Protein AF-A0A6C0DI00-F1 (afdb_monomer_lite)

Organism: NCBI:txid1070528

pLDDT: mean 93.35, std 7.08, range [58.56, 98.69]

Structure (mmCIF, N/CA/C/O backbone):
data_AF-A0A6C0DI00-F1
#
_entry.id   AF-A0A6C0DI00-F1
#
loop_
_atom_site.group_PDB
_atom_site.id
_atom_site.type_symbol
_atom_site.label_atom_id
_atom_site.label_alt_id
_atom_site.label_comp_id
_atom_site.label_asym_id
_atom_site.label_entity_id
_atom_site.label_seq_id
_atom_site.pdbx_PDB_ins_code
_atom_site.Cartn_x
_atom_site.Cartn_y
_atom_site.Cartn_z
_atom_site.occupancy
_atom_site.B_iso_or_equiv
_atom_site.auth_seq_id
_atom_site.auth_comp_id
_atom_site.auth_asym_id
_atom_site.auth_atom_id
_atom_site.pdbx_PDB_model_num
ATOM 1 N N . MET A 1 1 ? -33.660 8.277 39.315 1.00 61.88 1 MET A N 1
ATOM 2 C CA . MET A 1 1 ? -32.582 9.285 39.433 1.00 61.88 1 MET A CA 1
ATOM 3 C C . MET A 1 1 ? -32.366 9.900 38.064 1.00 61.88 1 MET A C 1
ATOM 5 O O . MET A 1 1 ? -32.320 9.155 37.094 1.00 61.88 1 MET A O 1
ATOM 9 N N . GLY A 1 2 ? -32.345 11.230 37.974 1.00 84.31 2 GLY A N 1
ATOM 10 C CA . GLY A 1 2 ? -32.111 11.938 36.714 1.00 84.31 2 GLY A CA 1
ATOM 11 C C . GLY A 1 2 ? -30.625 11.976 36.351 1.00 84.31 2 GLY A C 1
ATOM 12 O O . GLY A 1 2 ? -29.767 11.940 37.229 1.00 84.31 2 GLY A O 1
ATOM 13 N N . CYS A 1 3 ? -30.330 12.058 35.055 1.00 91.81 3 CYS A N 1
ATOM 14 C CA . CYS A 1 3 ? -28.979 12.266 34.534 1.00 91.81 3 CYS A CA 1
ATOM 15 C C . CYS A 1 3 ? -28.535 13.715 34.809 1.00 91.81 3 CYS A C 1
ATOM 17 O O . CYS A 1 3 ? -28.717 14.596 33.967 1.00 91.81 3 CYS A O 1
ATOM 19 N N . THR A 1 4 ? -27.988 13.963 36.000 1.00 94.94 4 THR A N 1
ATOM 20 C CA . THR A 1 4 ? -27.580 15.300 36.461 1.00 94.94 4 THR A CA 1
ATOM 21 C C . THR A 1 4 ? -26.071 15.492 36.339 1.00 94.94 4 THR A C 1
ATOM 23 O O . THR A 1 4 ? -25.286 14.575 36.593 1.00 94.94 4 THR A O 1
ATOM 26 N N . GLU A 1 5 ? -25.657 16.691 35.938 1.00 94.62 5 GLU A N 1
ATOM 27 C CA . GLU A 1 5 ? -24.244 17.056 35.853 1.00 94.62 5 GLU A CA 1
ATOM 28 C C . GLU A 1 5 ? -23.616 17.196 37.247 1.00 94.62 5 GLU A C 1
ATOM 30 O O . GLU A 1 5 ? -24.217 17.728 38.181 1.00 94.62 5 GLU A O 1
ATOM 35 N N . ILE A 1 6 ? -22.374 16.742 37.381 1.00 95.62 6 ILE A N 1
ATOM 36 C CA . ILE A 1 6 ? -21.584 16.772 38.606 1.00 95.62 6 ILE A CA 1
ATOM 37 C C . ILE A 1 6 ? -20.589 17.925 38.508 1.00 95.62 6 ILE A C 1
ATOM 39 O O . ILE A 1 6 ? -19.669 17.906 37.690 1.00 95.62 6 ILE A O 1
ATOM 43 N N . LYS A 1 7 ? -20.726 18.914 39.392 1.00 95.88 7 LYS A N 1
ATOM 44 C CA . LYS A 1 7 ? -19.902 20.137 39.388 1.00 95.88 7 LYS A CA 1
ATOM 45 C C . LYS A 1 7 ? -18.567 20.017 40.132 1.00 95.88 7 LYS A C 1
ATOM 47 O O . LYS A 1 7 ? -17.852 21.000 40.265 1.00 95.88 7 LYS A O 1
ATOM 52 N N . THR A 1 8 ? -18.217 18.832 40.631 1.00 95.19 8 THR A N 1
ATOM 53 C CA . THR A 1 8 ? -16.943 18.648 41.339 1.00 95.19 8 THR A CA 1
ATOM 54 C C . THR A 1 8 ? -15.766 18.738 40.371 1.00 95.19 8 THR A C 1
ATOM 56 O O . THR A 1 8 ? -15.822 18.216 39.255 1.00 95.19 8 THR A O 1
ATOM 59 N N . GLU A 1 9 ? -14.667 19.347 40.816 1.00 93.31 9 GLU A N 1
ATOM 60 C CA . GLU A 1 9 ? -13.455 19.555 40.011 1.00 93.31 9 GLU A CA 1
ATOM 61 C C . GLU A 1 9 ? -12.947 18.250 39.373 1.00 93.31 9 GLU A C 1
ATOM 63 O O . GLU A 1 9 ? -12.613 18.197 38.188 1.00 93.31 9 GLU A O 1
ATOM 68 N N . LYS A 1 10 ? -13.014 17.142 40.121 1.00 93.94 10 LYS A N 1
ATOM 69 C CA . LYS A 1 10 ? -12.658 15.795 39.649 1.00 93.94 10 LYS A CA 1
ATOM 70 C C . LYS A 1 10 ? -13.434 15.346 38.407 1.00 93.94 10 LYS A C 1
ATOM 72 O O . LYS A 1 10 ? -12.887 14.586 37.610 1.00 93.94 10 LYS A O 1
ATOM 77 N N . TYR A 1 11 ? -14.710 15.710 38.268 1.00 93.38 11 TYR A N 1
ATOM 78 C CA . TYR A 1 11 ? -15.519 15.362 37.092 1.00 93.38 11 TYR A CA 1
ATOM 79 C C . TYR A 1 11 ? -15.336 16.373 35.967 1.00 93.38 11 TYR A C 1
ATOM 81 O O . TYR A 1 11 ? -15.218 15.977 34.810 1.00 93.38 11 TYR A O 1
ATOM 89 N N . GLN A 1 12 ? -15.232 17.651 36.322 1.00 94.12 12 GLN A N 1
ATOM 90 C CA . GLN A 1 12 ? -15.077 18.755 35.380 1.00 94.12 12 GLN A CA 1
ATOM 91 C C . GLN A 1 12 ? -13.718 18.750 34.670 1.00 94.12 12 GLN A C 1
ATOM 93 O O . GLN A 1 12 ? -13.594 19.277 33.570 1.00 94.12 12 GLN A O 1
ATOM 98 N N . THR A 1 13 ? -12.686 18.125 35.239 1.00 92.88 13 THR A N 1
ATOM 99 C CA . THR A 1 13 ? -11.346 18.014 34.629 1.00 92.88 13 THR A CA 1
ATOM 100 C C . THR A 1 13 ? -11.203 16.864 33.627 1.00 92.88 13 THR A C 1
ATOM 102 O O . THR A 1 13 ? -10.289 16.889 32.804 1.00 92.88 13 THR A O 1
ATOM 105 N N . ARG A 1 14 ? -12.110 15.880 33.623 1.00 93.12 14 ARG A N 1
ATOM 106 C CA . ARG A 1 14 ? -12.002 14.673 32.783 1.00 93.12 14 ARG A CA 1
ATOM 107 C C . ARG A 1 14 ? -12.264 14.950 31.303 1.00 93.12 14 ARG A C 1
ATOM 109 O O . ARG A 1 14 ? -12.934 15.908 30.934 1.00 93.12 14 ARG A O 1
ATOM 116 N N . LYS A 1 15 ? -11.769 14.040 30.456 1.00 94.06 15 LYS A N 1
ATOM 117 C CA . LYS A 1 15 ? -12.104 13.976 29.022 1.00 94.06 15 LYS A CA 1
ATOM 118 C C . LYS A 1 15 ? -13.574 13.591 28.797 1.00 94.06 15 LYS A C 1
ATOM 120 O O . LYS A 1 15 ? -14.277 14.232 28.024 1.00 94.06 15 LYS A O 1
ATOM 125 N N . SER A 1 16 ? -14.056 12.593 29.538 1.00 94.44 16 SER A N 1
ATOM 126 C CA . SER A 1 16 ? -15.448 12.133 29.503 1.00 94.44 16 SER A CA 1
ATOM 127 C C . SER A 1 16 ? -16.433 13.170 30.073 1.00 94.44 16 SER A C 1
ATOM 129 O O . SER A 1 16 ? -16.019 14.001 30.879 1.00 94.44 16 SER A O 1
ATOM 131 N N . PRO A 1 17 ? -17.739 13.069 29.761 1.00 97.12 17 PRO A N 1
ATOM 132 C CA . PRO A 1 17 ? -18.771 13.943 30.313 1.00 97.12 17 PRO A CA 1
ATOM 133 C C . PRO A 1 17 ? -18.764 13.977 31.846 1.00 97.12 17 PRO A C 1
ATOM 135 O O . PRO A 1 17 ? -18.569 12.946 32.499 1.00 97.12 17 PRO A O 1
ATOM 138 N N . ALA A 1 18 ? -19.052 15.145 32.421 1.00 97.12 18 ALA A N 1
ATOM 139 C CA . ALA A 1 18 ? -19.123 15.370 33.865 1.00 97.12 18 ALA A CA 1
ATOM 140 C C . ALA A 1 18 ? -20.432 14.837 34.488 1.00 97.12 18 ALA A C 1
ATOM 142 O O . ALA A 1 18 ? -21.085 15.504 35.276 1.00 97.12 18 ALA A O 1
ATOM 143 N N . PHE A 1 19 ? -20.831 13.620 34.129 1.00 96.62 19 PHE A N 1
ATOM 144 C CA . PHE A 1 19 ? -22.058 12.964 34.579 1.00 96.62 19 PHE A CA 1
ATOM 145 C C . PHE A 1 19 ? -21.723 11.567 35.109 1.00 96.62 19 PHE A C 1
ATOM 147 O O . PHE A 1 19 ? -20.764 10.932 34.657 1.00 96.62 19 PHE A O 1
ATOM 154 N N . HIS A 1 20 ? -22.532 11.031 36.018 1.00 96.38 20 HIS A N 1
ATOM 155 C CA . HIS A 1 20 ? -22.442 9.618 36.374 1.00 96.38 20 HIS A CA 1
ATOM 156 C C . HIS A 1 20 ? -23.031 8.767 35.243 1.00 96.38 20 HIS A C 1
ATOM 158 O O . HIS A 1 20 ? -24.217 8.856 34.941 1.00 96.38 20 HIS A O 1
ATOM 164 N N . ALA A 1 21 ? -22.220 7.897 34.634 1.00 96.25 21 ALA A N 1
ATOM 165 C CA . ALA A 1 21 ? -22.677 7.044 33.533 1.00 96.25 21 ALA A CA 1
ATOM 166 C C . ALA A 1 21 ? -23.904 6.194 33.924 1.00 96.25 21 ALA A C 1
ATOM 168 O O . ALA A 1 21 ? -24.849 6.086 33.142 1.00 96.25 21 ALA A O 1
ATOM 169 N N . LYS A 1 22 ? -23.934 5.660 35.155 1.00 96.75 22 LYS A N 1
ATOM 170 C CA . LYS A 1 22 ? -25.060 4.868 35.687 1.00 96.75 22 LYS A CA 1
ATOM 171 C C . LYS A 1 22 ? -26.396 5.620 35.724 1.00 96.75 22 LYS A C 1
ATOM 173 O O . LYS A 1 22 ? -27.434 4.977 35.659 1.00 96.75 22 LYS A O 1
ATOM 178 N N . ASP A 1 23 ? -26.363 6.950 35.795 1.00 96.62 23 ASP A N 1
ATOM 179 C CA . ASP A 1 23 ? -27.559 7.797 35.866 1.00 96.62 23 ASP A CA 1
ATOM 180 C C . ASP A 1 23 ? -27.998 8.268 34.468 1.00 96.62 23 ASP A C 1
ATOM 182 O O . ASP A 1 23 ? -29.071 8.838 34.297 1.00 96.62 23 ASP A O 1
ATOM 186 N N . CYS A 1 24 ? -27.180 7.997 33.447 1.00 95.62 24 CYS A N 1
ATOM 187 C CA . CYS A 1 24 ? -27.376 8.415 32.062 1.00 95.62 24 CYS A CA 1
ATOM 188 C C . CYS A 1 24 ? -27.398 7.213 31.105 1.00 95.62 24 CYS A C 1
ATOM 190 O O . CYS A 1 24 ? -26.866 7.296 30.000 1.00 95.62 24 CYS A O 1
ATOM 192 N N . VAL A 1 25 ? -27.959 6.080 31.541 1.00 95.94 25 VAL A N 1
ATOM 193 C CA . VAL A 1 25 ? -27.987 4.804 30.802 1.00 95.94 25 VAL A CA 1
ATOM 194 C C . VAL A 1 25 ? -28.433 4.998 29.351 1.00 95.94 25 VAL A C 1
ATOM 196 O O . VAL A 1 25 ? -29.502 5.544 29.096 1.00 95.94 25 VAL A O 1
ATOM 199 N N . GLY A 1 26 ? -27.600 4.566 28.397 1.00 93.38 26 GLY A N 1
ATOM 200 C CA . GLY A 1 26 ? -27.889 4.646 26.961 1.00 93.38 26 GLY A CA 1
ATOM 201 C C . GLY A 1 26 ? -27.829 6.052 26.352 1.00 93.38 26 GLY A C 1
ATOM 202 O O . GLY A 1 26 ? -27.857 6.175 25.131 1.00 93.38 26 GLY A O 1
ATOM 203 N N . GLN A 1 27 ? -27.698 7.112 27.155 1.00 95.81 27 GLN A N 1
ATOM 204 C CA . GLN A 1 27 ? -27.626 8.479 26.643 1.00 95.81 27 GLN A CA 1
ATOM 205 C C . GLN A 1 27 ? -26.253 8.777 26.047 1.00 95.81 27 GLN A C 1
ATOM 207 O O . GLN A 1 27 ? -25.227 8.296 26.540 1.00 95.81 27 GLN A O 1
ATOM 212 N N . ILE A 1 28 ? -26.246 9.637 25.028 1.00 94.88 28 ILE A N 1
ATOM 213 C CA . ILE A 1 28 ? -25.035 10.235 24.473 1.00 94.88 28 ILE A CA 1
ATOM 214 C C . ILE A 1 28 ? -24.827 11.613 25.106 1.00 94.88 28 ILE A C 1
ATOM 216 O O . ILE A 1 28 ? -25.748 12.426 25.170 1.00 94.88 28 ILE A O 1
ATOM 220 N N . LYS A 1 29 ? -23.610 11.889 25.575 1.00 95.75 29 LYS A N 1
ATOM 221 C CA . LYS A 1 29 ? -23.206 13.173 26.154 1.00 95.75 29 LYS A CA 1
ATOM 222 C C . LYS A 1 29 ? -21.888 13.639 25.546 1.00 95.75 29 LYS A C 1
ATOM 224 O O . LYS A 1 29 ? -21.019 12.831 25.219 1.00 95.75 29 LYS A O 1
ATOM 229 N N . LYS A 1 30 ? -21.733 14.955 25.406 1.00 94.38 30 LYS A N 1
ATOM 230 C CA . LYS A 1 30 ? -20.489 15.579 24.947 1.00 94.38 30 LYS A CA 1
ATOM 231 C C . LYS A 1 30 ? -19.496 15.642 26.112 1.00 94.38 30 LYS A C 1
ATOM 233 O O . LYS A 1 30 ? -19.809 16.185 27.167 1.00 94.38 30 LYS A O 1
ATOM 238 N N . GLY A 1 31 ? -18.332 15.034 25.929 1.00 92.69 31 GLY A N 1
ATOM 239 C CA . GLY A 1 31 ? -17.137 15.250 26.737 1.00 92.69 31 GLY A CA 1
ATOM 240 C C . GLY A 1 31 ? -16.249 16.326 26.109 1.00 92.69 31 GLY A C 1
ATOM 241 O O . GLY A 1 31 ? -16.591 16.915 25.081 1.00 92.69 31 GLY A O 1
ATOM 242 N N . LYS A 1 32 ? -15.083 16.569 26.706 1.00 91.06 32 LYS A N 1
ATOM 243 C CA . LYS A 1 32 ? -14.112 17.549 26.198 1.00 91.06 32 LYS A CA 1
ATOM 244 C C . LYS A 1 32 ? -13.467 17.126 24.881 1.00 91.06 32 LYS A C 1
ATOM 246 O O . LYS A 1 32 ? -13.092 17.979 24.091 1.00 91.06 32 LYS A O 1
ATOM 251 N N . ASP A 1 33 ? -13.337 15.825 24.646 1.00 86.06 33 ASP A N 1
ATOM 252 C CA . ASP A 1 33 ? -12.631 15.251 23.497 1.00 86.06 33 ASP A CA 1
ATOM 253 C C . ASP A 1 33 ? -13.550 14.446 22.562 1.00 86.06 33 ASP A C 1
ATOM 255 O O . ASP A 1 33 ? -13.060 13.688 21.725 1.00 86.06 33 ASP A O 1
ATOM 259 N N . GLY A 1 34 ? -14.873 14.564 22.697 1.00 88.25 34 GLY A N 1
ATOM 260 C CA . GLY A 1 34 ? -15.823 13.927 21.784 1.00 88.25 34 GLY A CA 1
ATOM 261 C C . GLY A 1 34 ? -17.148 13.545 22.430 1.00 88.25 34 GLY A C 1
ATOM 262 O O . GLY A 1 34 ? -17.460 13.941 23.550 1.00 88.25 34 GLY A O 1
ATOM 263 N N . GLN A 1 35 ? -17.954 12.772 21.710 1.00 93.38 35 GLN A N 1
ATOM 264 C CA . GLN A 1 35 ? -19.210 12.232 22.228 1.00 93.38 35 GLN A CA 1
ATOM 265 C C . GLN A 1 35 ? -18.973 10.911 22.963 1.00 93.38 35 GLN A C 1
ATOM 267 O O . GLN A 1 35 ? -18.083 10.146 22.605 1.00 93.38 35 GLN A O 1
ATOM 272 N N . TYR A 1 36 ? -19.777 10.628 23.983 1.00 95.31 36 TYR A N 1
ATOM 273 C CA . TYR A 1 36 ? -19.703 9.418 24.800 1.00 95.31 36 TYR A CA 1
ATOM 274 C C . TYR A 1 36 ? -21.093 8.848 25.035 1.00 95.31 36 TYR A C 1
ATOM 276 O O . TYR A 1 36 ? -22.013 9.603 25.314 1.00 95.31 36 TYR A O 1
ATOM 284 N N . VAL A 1 37 ? -21.229 7.527 24.988 1.00 95.44 37 VAL A N 1
ATOM 285 C CA . VAL A 1 37 ? -22.446 6.792 25.334 1.00 95.44 37 VAL A CA 1
ATOM 286 C C . VAL A 1 37 ? -22.245 6.045 26.648 1.00 95.44 37 VAL A C 1
ATOM 288 O O . VAL A 1 37 ? -21.193 5.443 26.873 1.00 95.44 37 VAL A O 1
ATOM 291 N N . SER A 1 38 ? -23.238 6.079 27.531 1.00 96.12 38 SER A N 1
ATOM 292 C CA . SER A 1 38 ? -23.211 5.264 28.746 1.00 96.12 38 SER A CA 1
ATOM 293 C C . SER A 1 38 ? -23.595 3.820 28.427 1.00 96.12 38 SER A C 1
ATOM 295 O O . SER A 1 38 ? -24.714 3.557 27.977 1.00 96.12 38 SER A O 1
ATOM 297 N N . LYS A 1 39 ? -22.684 2.874 28.676 1.00 95.19 39 LYS A N 1
ATOM 298 C CA . LYS A 1 39 ? -22.907 1.431 28.475 1.00 95.19 39 LYS A CA 1
ATOM 299 C C . LYS A 1 39 ? -22.399 0.625 29.668 1.00 95.19 39 LYS A C 1
ATOM 301 O O . LYS A 1 39 ? -21.423 1.020 30.305 1.00 95.19 39 LYS A O 1
ATOM 306 N N . LYS A 1 40 ? -23.052 -0.507 29.957 1.00 96.31 40 LYS A N 1
ATOM 307 C CA . LYS A 1 40 ? -22.531 -1.512 30.897 1.00 96.31 40 LYS A CA 1
ATOM 308 C C . LYS A 1 40 ? -21.300 -2.190 30.303 1.00 96.31 40 LYS A C 1
ATOM 310 O O . LYS A 1 40 ? -21.287 -2.507 29.115 1.00 96.31 40 LYS A O 1
ATOM 315 N N . ASP A 1 41 ? -20.293 -2.424 31.133 1.00 91.00 41 ASP A N 1
ATOM 316 C CA . ASP A 1 41 ? -19.202 -3.341 30.818 1.00 91.00 41 ASP A CA 1
ATOM 317 C C . ASP A 1 41 ? -19.571 -4.803 31.142 1.00 91.00 41 ASP A C 1
ATOM 319 O O . ASP A 1 41 ? -20.684 -5.096 31.582 1.00 91.00 41 ASP A O 1
ATOM 323 N N . ALA A 1 42 ? -18.631 -5.728 30.913 1.00 89.81 42 ALA A N 1
ATOM 324 C CA . ALA A 1 42 ? -18.821 -7.160 31.165 1.00 89.81 42 ALA A CA 1
ATOM 325 C C . ALA A 1 42 ? -19.111 -7.495 32.641 1.00 89.81 42 ALA A C 1
ATOM 327 O O . ALA A 1 42 ? -19.664 -8.550 32.929 1.00 89.81 42 ALA A O 1
ATOM 328 N N . SER A 1 43 ? -18.772 -6.596 33.568 1.00 93.19 43 SER A N 1
ATOM 329 C CA . SER A 1 43 ? -19.034 -6.732 35.004 1.00 93.19 43 SER A CA 1
ATOM 330 C C . SER A 1 43 ? -20.318 -6.009 35.434 1.00 93.19 43 SER A C 1
ATOM 332 O O . SER A 1 43 ? -20.608 -5.914 36.623 1.00 93.19 43 SER A O 1
ATOM 334 N N . GLY A 1 44 ? -21.093 -5.471 34.485 1.00 93.94 44 GLY A N 1
ATOM 335 C CA . GLY A 1 44 ? -22.353 -4.775 34.740 1.00 93.94 44 GLY A CA 1
ATOM 336 C C . GLY A 1 44 ? -22.209 -3.321 35.203 1.00 93.94 44 GLY A C 1
ATOM 337 O O . GLY A 1 44 ? -23.222 -2.687 35.510 1.00 93.94 44 GLY A O 1
ATOM 338 N N . VAL A 1 45 ? -20.994 -2.763 35.220 1.00 96.62 45 VAL A N 1
ATOM 339 C CA . VAL A 1 45 ? -20.730 -1.383 35.647 1.00 96.62 45 VAL A CA 1
ATOM 340 C C . VAL A 1 45 ? -20.912 -0.433 34.467 1.00 96.62 45 VAL A C 1
ATOM 342 O O . VAL A 1 45 ? -20.317 -0.610 33.405 1.00 96.62 45 VAL A O 1
ATOM 345 N N . TYR A 1 46 ? -21.718 0.614 34.648 1.00 96.00 46 TYR A N 1
ATOM 346 C CA . TYR A 1 46 ? -21.902 1.642 33.623 1.00 96.00 46 TYR A CA 1
ATOM 347 C C . TYR A 1 46 ? -20.677 2.550 33.504 1.00 96.00 46 TYR A C 1
ATOM 349 O O . TYR A 1 46 ? -20.233 3.148 34.488 1.00 96.00 46 TYR A O 1
ATOM 357 N N . LYS A 1 47 ? -20.173 2.700 32.278 1.00 95.62 47 LYS A N 1
ATOM 358 C CA . LYS A 1 47 ? -19.027 3.546 31.930 1.00 95.62 47 LYS A CA 1
ATOM 359 C C . LYS A 1 47 ? -19.347 4.411 30.713 1.00 95.62 47 LYS A C 1
ATOM 361 O O . LYS A 1 47 ? -20.115 4.018 29.836 1.00 95.62 47 LYS A O 1
ATOM 366 N N . TRP A 1 48 ? -18.720 5.585 30.653 1.00 95.44 48 TRP A N 1
ATOM 367 C CA . TRP A 1 48 ? -18.714 6.412 29.450 1.00 95.44 48 TRP A CA 1
ATOM 368 C C . TRP A 1 48 ? -17.797 5.780 28.406 1.00 95.44 48 TRP A C 1
ATOM 370 O O . TRP A 1 48 ? -16.581 5.740 28.582 1.00 95.44 48 TRP A O 1
ATOM 380 N N . VAL A 1 49 ? -18.381 5.304 27.312 1.00 91.56 49 VAL A N 1
ATOM 381 C CA . VAL A 1 49 ? -17.664 4.767 26.155 1.00 91.56 49 VAL A CA 1
ATOM 382 C C . VAL A 1 49 ? -17.708 5.818 25.062 1.00 91.56 49 VAL A C 1
ATOM 384 O O . VAL A 1 49 ? -18.787 6.246 24.665 1.00 91.56 49 VAL A O 1
ATOM 387 N N . LYS A 1 50 ? -16.549 6.271 24.588 1.00 90.38 50 LYS A N 1
ATOM 388 C CA . LYS A 1 50 ? -16.483 7.298 23.546 1.00 90.38 50 LYS A CA 1
ATOM 389 C C . LYS A 1 50 ? -17.174 6.777 22.278 1.00 90.38 50 LYS A C 1
ATOM 391 O O . LYS A 1 50 ? -16.865 5.688 21.796 1.00 90.38 50 LYS A O 1
ATOM 396 N N . VAL A 1 51 ? -18.155 7.521 21.781 1.00 80.88 51 VAL A N 1
ATOM 397 C CA . VAL A 1 51 ? -18.849 7.231 20.523 1.00 80.88 51 VAL A CA 1
ATOM 398 C C . VAL A 1 51 ? -17.811 7.362 19.415 1.00 80.88 51 VAL A C 1
ATOM 400 O O . VAL A 1 51 ? -17.049 8.327 19.395 1.00 80.88 51 VAL A O 1
ATOM 403 N N . ASN A 1 52 ? -17.733 6.356 18.545 1.00 67.50 52 ASN A N 1
ATOM 404 C CA . ASN A 1 52 ? -16.702 6.222 17.511 1.00 67.50 52 ASN A CA 1
ATOM 405 C C . ASN A 1 52 ? -15.270 6.022 18.037 1.00 67.50 52 ASN A C 1
ATOM 407 O O . ASN A 1 52 ? -14.324 6.149 17.264 1.00 67.50 52 ASN A O 1
ATOM 411 N N . ALA A 1 53 ? -15.067 5.665 19.316 1.00 64.25 53 ALA A N 1
ATOM 412 C CA . ALA A 1 53 ? -13.783 5.083 19.699 1.00 64.25 53 ALA A CA 1
ATOM 413 C C . ALA A 1 53 ? -13.681 3.691 19.091 1.00 64.25 53 ALA A C 1
ATOM 415 O O . ALA A 1 53 ? -14.155 2.700 19.651 1.00 64.25 53 ALA A O 1
ATOM 416 N N . THR A 1 54 ? -13.044 3.623 17.931 1.00 58.56 54 THR A N 1
ATOM 417 C CA . THR A 1 54 ? -12.632 2.355 17.367 1.00 58.56 54 THR A CA 1
ATOM 418 C C . THR A 1 54 ? -11.661 1.709 18.346 1.00 58.56 54 THR A C 1
ATOM 420 O O . THR A 1 54 ? -10.614 2.279 18.668 1.00 58.56 54 THR A O 1
ATOM 423 N N . ARG A 1 55 ? -12.002 0.526 18.864 1.00 66.19 55 ARG A N 1
ATOM 424 C CA . ARG A 1 55 ? -11.054 -0.257 19.656 1.00 66.19 55 ARG A CA 1
ATOM 425 C C . ARG A 1 55 ? -9.884 -0.579 18.731 1.00 66.19 55 ARG A C 1
ATOM 427 O O . ARG A 1 55 ? -10.056 -1.354 17.799 1.00 66.19 55 ARG A O 1
ATOM 434 N N . LYS A 1 56 ? -8.724 0.047 18.955 1.00 68.75 56 LYS A N 1
ATOM 435 C CA . LYS A 1 56 ? -7.529 -0.239 18.156 1.00 68.75 56 LYS A CA 1
ATOM 436 C C . LYS A 1 56 ? -7.221 -1.729 18.284 1.00 68.75 56 LYS A C 1
ATOM 438 O O . LYS A 1 56 ? -7.129 -2.249 19.402 1.00 68.75 56 LYS A O 1
ATOM 443 N N . MET A 1 57 ? -7.136 -2.409 17.145 1.00 82.06 57 MET A N 1
ATOM 444 C CA . MET A 1 57 ? -6.746 -3.812 17.101 1.00 82.06 57 MET A CA 1
ATOM 445 C C . MET A 1 57 ? -5.351 -3.963 17.724 1.00 82.06 57 MET A C 1
ATOM 447 O O . MET A 1 57 ? -4.485 -3.109 17.541 1.00 82.06 57 MET A O 1
ATOM 451 N N . LYS A 1 58 ? -5.134 -5.032 18.497 1.00 79.56 58 LYS A N 1
ATOM 452 C CA . LYS A 1 58 ? -3.793 -5.398 18.967 1.00 79.56 58 LYS A CA 1
ATOM 453 C C . LYS A 1 58 ? -3.085 -6.188 17.868 1.00 79.56 58 LYS A C 1
ATOM 455 O O . LYS A 1 58 ? -3.707 -7.054 17.261 1.00 79.56 58 LYS A O 1
ATOM 460 N N . GLY A 1 59 ? -1.806 -5.913 17.648 1.00 86.69 59 GLY A N 1
ATOM 461 C CA . GLY A 1 59 ? -0.990 -6.604 16.653 1.00 86.69 59 GLY A CA 1
ATOM 462 C C . GLY A 1 59 ? 0.120 -5.711 16.118 1.00 86.69 59 GLY A C 1
ATOM 463 O O . GLY A 1 59 ? 0.304 -4.582 16.588 1.00 86.69 59 GLY A O 1
ATOM 464 N N . LYS A 1 60 ? 0.847 -6.216 15.122 1.00 93.75 60 LYS A N 1
ATOM 465 C CA . LYS A 1 60 ? 1.827 -5.415 14.392 1.00 93.75 60 LYS A CA 1
ATOM 466 C C . LYS A 1 60 ? 1.091 -4.392 13.532 1.00 93.75 60 LYS A C 1
ATOM 468 O O . LYS A 1 60 ? 0.053 -4.709 12.950 1.00 93.75 60 LYS A O 1
ATOM 473 N N . HIS A 1 61 ? 1.624 -3.179 13.462 1.00 95.75 61 HIS A N 1
ATOM 474 C CA . HIS A 1 61 ? 1.112 -2.160 12.557 1.00 95.75 61 HIS A CA 1
ATOM 475 C C . HIS A 1 61 ? 2.182 -1.699 11.577 1.00 95.75 61 HIS A C 1
ATOM 477 O O . HIS A 1 61 ? 3.376 -1.907 11.801 1.00 95.75 61 HIS A O 1
ATOM 483 N N . TYR A 1 62 ? 1.705 -1.103 10.496 1.00 97.62 62 TYR A N 1
ATOM 484 C CA . TYR A 1 62 ? 2.488 -0.529 9.419 1.00 97.62 62 TYR A CA 1
ATOM 485 C C . TYR A 1 62 ? 1.843 0.783 9.010 1.00 97.62 62 TYR A C 1
ATOM 487 O O . TYR A 1 62 ? 0.615 0.842 8.897 1.00 97.62 62 TYR A O 1
ATOM 495 N N . ASP A 1 63 ? 2.668 1.785 8.758 1.00 97.25 63 ASP A N 1
ATOM 496 C CA . ASP A 1 63 ? 2.216 3.082 8.284 1.00 97.25 63 ASP A CA 1
ATOM 497 C C . ASP A 1 63 ? 2.645 3.222 6.831 1.00 97.25 63 ASP A C 1
ATOM 499 O O . ASP A 1 63 ? 3.826 3.092 6.515 1.00 97.25 63 ASP A O 1
ATOM 503 N N . THR A 1 64 ? 1.684 3.427 5.935 1.00 97.62 64 THR A N 1
ATOM 504 C CA . THR A 1 64 ? 1.980 3.611 4.511 1.00 97.62 64 THR A CA 1
ATOM 505 C C . THR A 1 64 ? 2.634 4.962 4.295 1.00 97.62 64 THR A C 1
ATOM 507 O O . THR A 1 64 ? 2.298 5.905 5.001 1.00 97.62 64 THR A O 1
ATOM 510 N N . HIS A 1 65 ? 3.523 5.087 3.316 1.00 96.19 65 HIS A N 1
ATOM 511 C CA . HIS A 1 65 ? 4.216 6.342 3.026 1.00 96.19 65 HIS A CA 1
ATOM 512 C C . HIS A 1 65 ? 3.577 7.027 1.819 1.00 96.19 65 HIS A C 1
ATOM 514 O O . HIS A 1 65 ? 3.080 6.356 0.917 1.00 96.19 65 HIS A O 1
ATOM 520 N N . ASP A 1 66 ? 3.596 8.356 1.795 1.00 93.88 66 ASP A N 1
ATOM 521 C CA . ASP A 1 66 ? 3.259 9.128 0.602 1.00 93.88 66 ASP A CA 1
ATOM 522 C C . ASP A 1 66 ? 3.705 10.587 0.750 1.00 93.88 66 ASP A C 1
ATOM 524 O O . ASP A 1 66 ? 3.089 11.354 1.494 1.00 93.88 66 ASP A O 1
ATOM 528 N N . ASN A 1 67 ? 4.743 10.983 0.013 1.00 93.25 67 ASN A N 1
ATOM 529 C CA . ASN A 1 67 ? 5.219 12.363 -0.070 1.00 93.25 67 ASN A CA 1
ATOM 530 C C . ASN A 1 67 ? 5.465 12.997 1.315 1.00 93.25 67 ASN A C 1
ATOM 532 O O . ASN A 1 67 ? 4.912 14.046 1.646 1.00 93.25 67 ASN A O 1
ATOM 536 N N . SER A 1 68 ? 6.267 12.320 2.143 1.00 92.31 68 SER A N 1
ATOM 537 C CA . SER A 1 68 ? 6.563 12.654 3.552 1.00 92.31 68 SER A CA 1
ATOM 538 C C . SER A 1 68 ? 5.400 12.507 4.546 1.00 92.31 68 SER A C 1
ATOM 540 O O . SER A 1 68 ? 5.572 12.813 5.725 1.00 92.31 68 SER A O 1
ATOM 542 N N . ALA A 1 69 ? 4.225 12.034 4.118 1.00 92.75 69 ALA A N 1
ATOM 543 C CA . ALA A 1 69 ? 3.083 11.777 4.997 1.00 92.75 69 ALA A CA 1
ATOM 544 C C . ALA A 1 69 ? 2.904 10.283 5.311 1.00 92.75 69 ALA A C 1
ATOM 546 O O . ALA A 1 69 ? 3.481 9.411 4.652 1.00 92.75 69 ALA A O 1
ATOM 547 N N . ARG A 1 70 ? 2.062 9.986 6.308 1.00 94.75 70 ARG A N 1
ATOM 548 C CA . ARG A 1 70 ? 1.634 8.627 6.663 1.00 94.75 70 ARG A CA 1
ATOM 549 C C . ARG A 1 70 ? 0.106 8.485 6.567 1.00 94.75 70 ARG A C 1
ATOM 551 O O . ARG A 1 70 ? -0.586 8.511 7.579 1.00 94.75 70 ARG A O 1
ATOM 558 N N . PRO A 1 71 ? -0.474 8.395 5.352 1.00 95.38 71 PRO A N 1
ATOM 559 C CA . PRO A 1 71 ? -1.924 8.531 5.181 1.00 95.38 71 PRO A CA 1
ATOM 560 C C . PRO A 1 71 ? -2.747 7.420 5.851 1.00 95.38 71 PRO A C 1
ATOM 562 O O . PRO A 1 71 ? -3.890 7.665 6.255 1.00 95.38 71 PRO A O 1
ATOM 565 N N . PHE A 1 72 ? -2.195 6.210 5.981 1.00 97.00 72 PHE A N 1
ATOM 566 C CA . PHE A 1 72 ? -2.903 5.070 6.552 1.00 97.00 72 PHE A CA 1
ATOM 567 C C . PHE A 1 72 ? -2.037 4.264 7.517 1.00 97.00 72 PHE A C 1
ATOM 569 O O . PHE A 1 72 ? -0.875 3.981 7.237 1.00 97.00 72 PHE A O 1
ATOM 576 N N . ARG A 1 73 ? -2.662 3.809 8.609 1.00 97.31 73 ARG A N 1
ATOM 577 C CA . ARG A 1 73 ? -2.114 2.816 9.540 1.00 97.31 73 ARG A CA 1
ATOM 578 C C . ARG A 1 73 ? -2.878 1.512 9.407 1.00 97.31 73 ARG A C 1
ATOM 580 O O . ARG A 1 73 ? -4.098 1.472 9.587 1.00 97.31 73 ARG A O 1
ATOM 587 N N . VAL A 1 74 ? -2.159 0.429 9.145 1.00 97.75 74 VAL A N 1
ATOM 588 C CA . VAL A 1 74 ? -2.722 -0.911 8.983 1.00 97.75 74 VAL A CA 1
ATOM 589 C C . VAL A 1 74 ? -2.266 -1.792 10.128 1.00 97.75 74 VAL A C 1
ATOM 591 O O . VAL A 1 74 ? -1.081 -2.072 10.269 1.00 97.75 74 VAL A O 1
ATOM 594 N N . PHE A 1 75 ? -3.213 -2.265 10.929 1.00 97.00 75 PHE A N 1
ATOM 595 C CA . PHE A 1 75 ? -2.965 -3.293 11.930 1.00 97.00 75 PHE A CA 1
ATOM 596 C C . PHE A 1 75 ? -3.190 -4.672 11.318 1.00 97.00 75 PHE A C 1
ATOM 598 O O . PHE A 1 75 ? -4.151 -4.873 10.576 1.00 97.00 75 PHE A O 1
ATOM 605 N N . VAL A 1 76 ? -2.348 -5.630 11.693 1.00 95.75 76 VAL A N 1
ATOM 606 C CA . VAL A 1 76 ? -2.457 -7.044 11.323 1.00 95.75 76 VAL A CA 1
ATOM 607 C C . VAL A 1 76 ? -2.431 -7.873 12.605 1.00 95.75 76 VAL A C 1
ATOM 609 O O . VAL A 1 76 ? -1.556 -7.664 13.450 1.00 95.75 76 VAL A O 1
ATOM 612 N N . SER A 1 77 ? -3.395 -8.784 12.776 1.00 92.06 77 SER A N 1
ATOM 613 C CA . SER A 1 77 ? -3.410 -9.685 13.932 1.00 92.06 77 SER A CA 1
ATOM 614 C C . SER A 1 77 ? -2.171 -10.577 13.948 1.00 92.06 77 SER A C 1
ATOM 616 O O . SER A 1 77 ? -1.685 -11.016 12.906 1.00 92.06 77 SER A O 1
ATOM 618 N N . ASP A 1 78 ? -1.665 -10.825 15.153 1.00 78.56 78 ASP A N 1
ATOM 619 C CA . ASP A 1 78 ? -0.486 -11.654 15.411 1.00 78.56 78 ASP A CA 1
ATOM 620 C C . ASP A 1 78 ? -0.872 -12.854 16.286 1.00 78.56 78 ASP A C 1
ATOM 622 O O . ASP A 1 78 ? -0.333 -13.089 17.362 1.00 78.56 78 ASP A O 1
ATOM 626 N N . ASP A 1 79 ? -1.931 -13.551 15.878 1.00 77.00 79 ASP A N 1
ATOM 627 C CA . ASP A 1 79 ? -2.527 -14.671 16.610 1.00 77.00 79 ASP A CA 1
ATOM 628 C C . ASP A 1 79 ? -2.153 -16.041 16.020 1.00 77.00 79 ASP A C 1
ATOM 630 O O . ASP A 1 79 ? -2.736 -17.056 16.392 1.00 77.00 79 ASP A O 1
ATOM 634 N N . GLY A 1 80 ? -1.185 -16.086 15.094 1.00 70.19 80 GLY A N 1
ATOM 635 C CA . GLY A 1 80 ? -0.737 -17.321 14.435 1.00 70.19 80 GLY A CA 1
ATOM 636 C C . GLY A 1 80 ? -1.810 -18.001 13.570 1.00 70.19 80 GLY A C 1
ATOM 637 O O . GLY A 1 80 ? -1.618 -19.129 13.116 1.00 70.19 80 GLY A O 1
ATOM 638 N N . ALA A 1 81 ? -2.948 -17.340 13.343 1.00 75.88 81 ALA A N 1
ATOM 639 C CA . ALA A 1 81 ? -4.060 -17.886 12.584 1.00 75.88 81 ALA A CA 1
ATOM 640 C C . ALA A 1 81 ? -3.746 -17.953 11.080 1.00 75.88 81 ALA A C 1
ATOM 642 O O . ALA A 1 81 ? -3.071 -17.087 10.521 1.00 75.88 81 ALA A O 1
ATOM 643 N N . LYS A 1 82 ? -4.308 -18.965 10.399 1.00 79.62 82 LYS A N 1
ATOM 644 C CA . LYS A 1 82 ? -4.223 -19.098 8.930 1.00 79.62 82 LYS A CA 1
ATOM 645 C C . LYS A 1 82 ? -4.850 -17.916 8.189 1.00 79.62 82 LYS A C 1
ATOM 647 O O . LYS A 1 82 ? -4.416 -17.594 7.095 1.00 79.62 82 LYS A O 1
ATOM 652 N N . ALA A 1 83 ? -5.886 -17.311 8.761 1.00 85.06 83 ALA A N 1
ATOM 653 C CA . ALA A 1 83 ? -6.508 -16.111 8.228 1.00 85.06 83 ALA A CA 1
ATOM 654 C C . ALA A 1 83 ? -6.222 -14.953 9.182 1.00 85.06 83 ALA A C 1
ATOM 656 O O . ALA A 1 83 ? -6.423 -15.086 10.390 1.00 85.06 83 ALA A O 1
ATOM 657 N N . LYS A 1 84 ? -5.762 -13.826 8.643 1.00 92.38 84 LYS A N 1
ATOM 658 C CA . LYS A 1 84 ? -5.334 -12.672 9.440 1.00 92.38 84 LYS A CA 1
ATOM 659 C C . LYS A 1 84 ? -6.462 -11.660 9.527 1.00 92.38 84 LYS A C 1
ATOM 661 O O . LYS A 1 84 ? -7.116 -11.371 8.523 1.00 92.38 84 LYS A O 1
ATOM 666 N N . LYS A 1 85 ? -6.693 -11.090 10.708 1.00 95.44 85 LYS A N 1
ATOM 667 C CA . LYS A 1 85 ? -7.558 -9.912 10.839 1.00 95.44 85 LYS A CA 1
ATOM 668 C C . LYS A 1 85 ? -6.743 -8.670 10.515 1.00 95.44 85 LYS A C 1
ATOM 670 O O . LYS A 1 85 ? -5.603 -8.543 10.956 1.00 95.44 85 LYS A O 1
ATOM 675 N N . VAL A 1 86 ? -7.331 -7.771 9.738 1.00 96.88 86 VAL A N 1
ATOM 676 C CA . VAL A 1 86 ? -6.721 -6.517 9.308 1.00 96.88 86 VAL A CA 1
ATOM 677 C C . VAL A 1 86 ? -7.675 -5.372 9.607 1.00 96.88 86 VAL A C 1
ATOM 679 O O . VAL A 1 86 ? -8.863 -5.459 9.299 1.00 96.88 86 VAL A O 1
ATOM 682 N N . ALA A 1 87 ? -7.146 -4.296 10.184 1.00 97.12 87 ALA A N 1
ATOM 683 C CA . ALA A 1 87 ? -7.875 -3.053 10.414 1.00 97.12 87 ALA A CA 1
ATOM 684 C C . ALA A 1 87 ? -7.085 -1.882 9.823 1.00 97.12 87 ALA A C 1
ATOM 686 O O . ALA A 1 87 ? -5.906 -1.709 10.133 1.00 97.12 87 ALA A O 1
ATOM 687 N N . ILE A 1 88 ? -7.737 -1.096 8.968 1.00 97.69 88 ILE A N 1
ATOM 688 C CA . ILE A 1 88 ? -7.142 0.019 8.230 1.00 97.69 88 ILE A CA 1
ATOM 689 C C . ILE A 1 88 ? -7.704 1.321 8.781 1.00 97.69 88 ILE A C 1
ATOM 691 O O . ILE A 1 88 ? -8.921 1.525 8.777 1.00 97.69 88 ILE A O 1
ATOM 695 N N . TYR A 1 89 ? -6.822 2.208 9.220 1.00 95.94 89 TYR A N 1
ATOM 696 C CA . TYR A 1 89 ? -7.160 3.519 9.753 1.00 95.94 89 TYR A CA 1
ATOM 697 C C . TYR A 1 89 ? -6.567 4.613 8.877 1.00 95.94 89 TYR A C 1
ATOM 699 O O . TYR A 1 89 ? -5.483 4.440 8.329 1.00 95.94 89 TYR A O 1
ATOM 707 N N . LYS A 1 90 ? -7.267 5.739 8.771 1.00 94.88 90 LYS A N 1
ATOM 708 C CA . LYS A 1 90 ? -6.818 6.931 8.048 1.00 94.88 90 LYS A CA 1
ATOM 709 C C . LYS A 1 90 ? -6.340 7.984 9.041 1.00 94.88 90 LYS A C 1
ATOM 711 O O . LYS A 1 90 ? -7.017 8.189 10.051 1.00 94.88 90 LYS A O 1
ATOM 716 N N . ASP A 1 91 ? -5.223 8.639 8.735 1.00 93.44 91 ASP A N 1
ATOM 717 C CA . ASP A 1 91 ? -4.830 9.868 9.426 1.00 93.44 91 ASP A CA 1
ATOM 718 C C . ASP A 1 91 ? -5.825 10.988 9.086 1.00 93.44 91 ASP A C 1
ATOM 720 O O . ASP A 1 91 ? -6.146 11.224 7.918 1.00 93.44 91 ASP A O 1
ATOM 724 N N . VAL A 1 92 ? -6.388 11.630 10.108 1.00 90.31 92 VAL A N 1
ATOM 725 C CA . VAL A 1 92 ? -7.442 12.645 9.940 1.00 90.31 92 VAL A CA 1
ATOM 726 C C . VAL A 1 92 ? -6.907 14.072 9.838 1.00 90.31 92 VAL A C 1
ATOM 728 O O . VAL A 1 92 ? -7.697 14.995 9.614 1.00 90.31 92 VAL A O 1
ATOM 731 N N . HIS A 1 93 ? -5.598 14.272 9.995 1.00 84.62 93 HIS A N 1
ATOM 732 C CA . HIS A 1 93 ? -4.990 15.587 9.856 1.00 84.62 93 HIS A CA 1
ATOM 733 C C . HIS A 1 93 ? -4.838 16.000 8.395 1.00 84.62 93 HIS A C 1
ATOM 735 O O . HIS A 1 93 ? -4.654 15.188 7.494 1.00 84.62 93 HIS A O 1
ATOM 741 N N . LYS A 1 94 ? -4.932 17.313 8.173 1.00 78.50 94 LYS A N 1
ATOM 742 C CA . LYS A 1 94 ? -4.85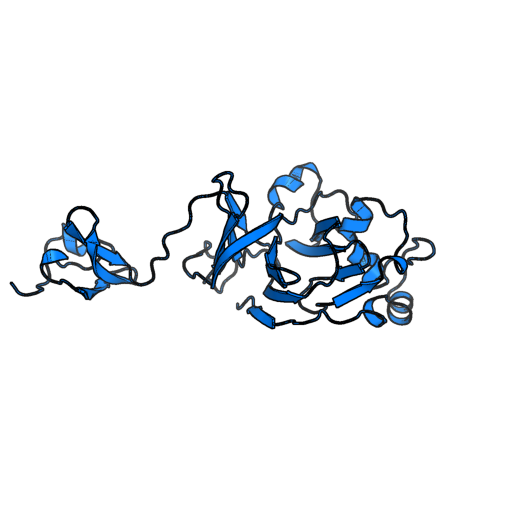1 17.934 6.843 1.00 78.50 94 LYS A CA 1
ATOM 743 C C . LYS A 1 94 ? -3.535 18.660 6.596 1.00 78.50 94 LYS A C 1
ATOM 745 O O . LYS A 1 94 ? -3.246 19.049 5.470 1.00 78.50 94 LYS A O 1
ATOM 750 N N . LYS A 1 95 ? -2.759 18.903 7.653 1.00 82.56 95 LYS A N 1
ATOM 751 C CA . LYS A 1 95 ? -1.512 19.660 7.587 1.00 82.56 95 LYS A CA 1
ATOM 752 C C . LYS A 1 95 ? -0.341 18.724 7.808 1.00 82.56 95 LYS A C 1
ATOM 754 O O . LYS A 1 95 ? -0.308 17.977 8.781 1.00 82.56 95 LYS A O 1
ATOM 759 N N . LEU A 1 96 ? 0.630 18.807 6.908 1.00 79.88 96 LEU A N 1
ATOM 760 C CA . LEU A 1 96 ? 1.888 18.096 7.056 1.00 79.88 96 LEU A CA 1
ATOM 761 C C . LEU A 1 96 ? 2.596 18.567 8.337 1.00 79.88 96 LEU A C 1
ATOM 763 O O . LEU A 1 96 ? 2.735 19.770 8.557 1.00 79.88 96 LEU A O 1
ATOM 767 N N . GLY A 1 97 ? 3.035 17.618 9.164 1.00 79.62 97 GLY A N 1
ATOM 768 C CA . GLY A 1 97 ? 3.749 17.881 10.417 1.00 79.62 97 GLY A CA 1
ATOM 769 C C . GLY A 1 97 ? 2.881 17.892 11.678 1.00 79.62 97 GLY A C 1
ATOM 770 O O . GLY A 1 97 ? 3.440 17.830 12.774 1.00 79.62 97 GLY A O 1
ATOM 771 N N . ASP A 1 98 ? 1.547 17.913 11.557 1.00 84.88 98 ASP A N 1
ATOM 772 C CA . ASP A 1 98 ? 0.680 17.631 12.706 1.00 84.88 98 ASP A CA 1
ATOM 773 C C . ASP A 1 98 ? 0.926 16.182 13.189 1.00 84.88 98 ASP A C 1
ATOM 775 O O . ASP A 1 98 ? 1.184 15.296 12.368 1.00 84.88 98 ASP A O 1
ATOM 779 N N . PRO A 1 99 ? 0.863 15.900 14.505 1.00 87.69 99 PRO A N 1
ATOM 780 C CA .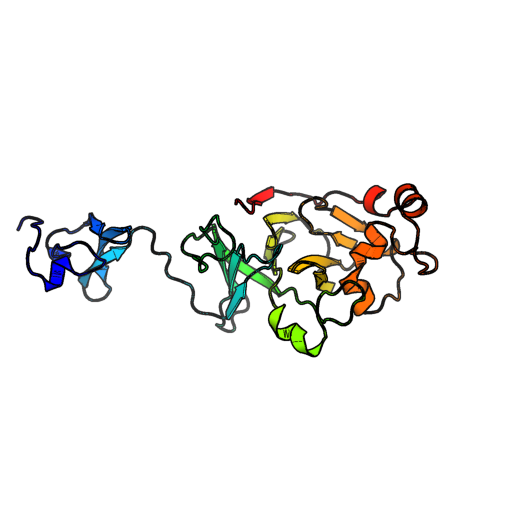 PRO A 1 99 ? 1.007 14.536 15.007 1.00 87.69 99 PRO A CA 1
ATOM 781 C C . PRO A 1 99 ? -0.078 13.624 14.434 1.00 87.69 99 PRO A C 1
ATOM 783 O O . PRO A 1 99 ? -1.251 13.954 14.526 1.00 87.69 99 PRO A O 1
ATOM 786 N N . GLU A 1 100 ? 0.291 12.457 13.918 1.00 89.38 100 GLU A N 1
ATOM 787 C CA . GLU A 1 100 ? -0.637 11.509 13.285 1.00 89.38 100 GLU A CA 1
ATOM 788 C C . GLU A 1 100 ? -1.853 11.161 14.179 1.00 89.38 100 GLU A C 1
ATOM 790 O O . GLU A 1 100 ? -1.697 10.795 15.351 1.00 89.38 100 GLU A O 1
ATOM 795 N N . ASP A 1 101 ? -3.074 11.178 13.623 1.00 90.12 101 ASP A N 1
ATOM 796 C CA . ASP A 1 101 ? -4.291 10.696 14.295 1.00 90.12 101 ASP A CA 1
ATOM 797 C C . ASP A 1 101 ? -5.066 9.685 13.448 1.00 90.12 101 ASP A C 1
ATOM 799 O O . ASP A 1 101 ? -5.944 10.000 12.647 1.00 90.12 101 ASP A O 1
ATOM 803 N N . TYR A 1 102 ? -4.812 8.415 13.744 1.00 92.69 102 TYR A N 1
ATOM 804 C CA . TYR A 1 102 ? -5.530 7.269 13.192 1.00 92.69 102 TYR A CA 1
ATOM 805 C C . TYR A 1 102 ? -6.812 6.937 13.972 1.00 92.69 102 TYR A C 1
ATOM 807 O O . TYR A 1 102 ? -7.032 5.788 14.375 1.00 92.69 102 TYR A O 1
ATOM 815 N N . SER A 1 103 ? -7.647 7.937 14.258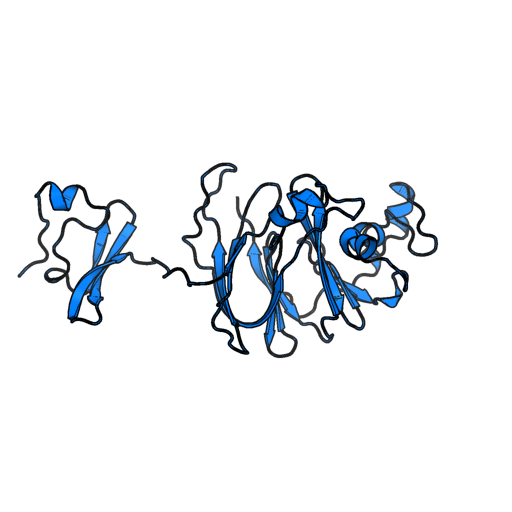 1.00 88.19 103 SER A N 1
ATOM 816 C CA . SER A 1 103 ? -8.932 7.749 14.946 1.00 88.19 103 SER A CA 1
ATOM 817 C C . SER A 1 103 ? -10.032 7.223 14.016 1.00 88.19 103 SER A C 1
ATOM 819 O O . SER A 1 103 ? -10.954 6.541 14.479 1.00 88.19 103 SER A O 1
ATOM 821 N N . LYS A 1 104 ? -9.918 7.469 12.704 1.00 91.44 104 LYS A N 1
ATOM 822 C CA . LYS A 1 104 ? -10.897 7.059 11.688 1.00 91.44 104 LYS A CA 1
ATOM 823 C C . LYS A 1 104 ? -10.605 5.654 11.158 1.00 91.44 104 LYS A C 1
ATOM 825 O O . LYS A 1 104 ? -9.677 5.462 10.377 1.00 91.44 104 LYS A O 1
ATOM 830 N N . LEU A 1 105 ? -11.435 4.679 11.535 1.00 94.12 105 LEU A N 1
ATOM 831 C CA . LEU A 1 105 ? -11.456 3.358 10.898 1.00 94.12 105 LEU A CA 1
ATOM 832 C C . LEU A 1 105 ? -12.041 3.470 9.487 1.00 94.12 105 LEU A C 1
ATOM 834 O O . LEU A 1 105 ? -13.130 4.013 9.310 1.00 94.12 105 LEU A O 1
ATOM 838 N N . ILE A 1 106 ? -11.334 2.924 8.504 1.00 96.12 106 ILE A N 1
ATOM 839 C CA . ILE A 1 106 ? -11.802 2.813 7.120 1.00 96.12 106 ILE A CA 1
ATOM 840 C C . ILE A 1 106 ? -12.417 1.440 6.874 1.00 96.12 106 ILE A C 1
ATOM 842 O O . ILE A 1 106 ? -13.510 1.339 6.321 1.00 96.12 106 ILE A O 1
ATOM 846 N N . LYS A 1 107 ? -11.719 0.371 7.273 1.00 96.06 107 LYS A N 1
ATOM 847 C CA . LYS A 1 107 ? -12.156 -1.002 7.008 1.00 96.06 107 LYS A CA 1
ATOM 848 C C . LYS A 1 107 ? -11.574 -1.968 8.029 1.00 96.06 107 LYS A C 1
ATOM 850 O O . LYS A 1 107 ? -10.408 -1.849 8.394 1.00 96.06 107 LYS A O 1
ATOM 855 N N . GLU A 1 108 ? -12.371 -2.947 8.434 1.00 96.44 108 GLU A N 1
ATOM 856 C CA . GLU A 1 108 ? -11.924 -4.131 9.168 1.00 96.44 108 GLU A CA 1
ATOM 857 C C . GLU A 1 108 ? -12.355 -5.370 8.379 1.00 96.44 108 GLU A C 1
ATOM 859 O O . GLU A 1 108 ? -13.474 -5.421 7.865 1.00 96.44 108 GLU A O 1
ATOM 864 N N . LEU A 1 109 ? -11.454 -6.336 8.215 1.00 96.75 109 LEU A N 1
ATOM 865 C CA . LEU A 1 109 ? -11.703 -7.537 7.426 1.00 96.75 109 LEU A CA 1
ATOM 866 C C . LEU A 1 109 ? -10.778 -8.689 7.826 1.00 96.75 109 LEU A C 1
ATOM 868 O O . LEU A 1 109 ? -9.732 -8.493 8.443 1.00 96.75 109 LEU A O 1
ATOM 872 N N . THR A 1 110 ? -11.152 -9.899 7.424 1.00 95.88 110 THR A N 1
ATOM 873 C CA . THR A 1 110 ? -10.277 -11.073 7.459 1.00 95.88 110 THR A CA 1
ATOM 874 C C . THR A 1 110 ? -9.717 -11.324 6.064 1.00 95.88 110 THR A C 1
ATOM 876 O O . THR A 1 110 ? -10.453 -11.258 5.081 1.00 95.88 110 THR A O 1
ATOM 879 N N . VAL A 1 111 ? -8.417 -11.596 5.983 1.00 96.56 111 VAL A N 1
ATOM 880 C CA . VAL A 1 111 ? -7.687 -11.808 4.728 1.00 96.56 111 VAL A CA 1
ATOM 881 C C . VAL A 1 111 ? -6.927 -13.128 4.767 1.00 96.56 111 VAL A C 1
ATOM 883 O O . VAL A 1 111 ? -6.571 -13.619 5.842 1.00 96.56 111 VAL A O 1
ATOM 886 N N . LYS A 1 112 ? -6.679 -13.700 3.588 1.00 95.25 112 LYS A N 1
ATOM 887 C CA . LYS A 1 112 ? -5.863 -14.908 3.427 1.00 95.25 112 LYS A CA 1
ATOM 888 C C . LYS A 1 112 ? -4.388 -14.595 3.632 1.00 95.25 112 LYS A C 1
ATOM 890 O O . LYS A 1 112 ? -3.734 -15.237 4.437 1.00 95.25 112 LYS A O 1
ATOM 895 N N . GLU A 1 113 ? -3.901 -13.572 2.937 1.00 95.94 113 GLU A N 1
ATOM 896 C CA . GLU A 1 113 ? -2.493 -13.183 2.944 1.00 95.94 113 GLU A CA 1
ATOM 897 C C . GLU A 1 113 ? -2.330 -11.668 3.047 1.00 95.94 113 GLU A C 1
ATOM 899 O O . GLU A 1 113 ? -3.192 -10.889 2.622 1.00 95.94 113 GLU A O 1
ATOM 904 N N . VAL A 1 114 ? -1.195 -11.262 3.617 1.00 97.25 114 VAL A N 1
ATOM 905 C CA . VAL A 1 114 ? -0.776 -9.863 3.746 1.00 97.25 114 VAL A CA 1
ATOM 906 C C . VAL A 1 114 ? 0.635 -9.743 3.195 1.00 97.25 114 VAL A C 1
ATOM 908 O O . VAL A 1 114 ? 1.573 -10.296 3.772 1.00 97.25 114 VAL A O 1
ATOM 911 N N . TYR A 1 115 ? 0.786 -8.986 2.115 1.00 98.06 115 TYR A N 1
ATOM 912 C CA . TYR A 1 115 ? 2.075 -8.675 1.518 1.00 98.06 115 TYR A CA 1
ATOM 913 C C . TYR A 1 115 ? 2.482 -7.267 1.939 1.00 98.06 115 TYR A C 1
ATOM 915 O O . TYR A 1 115 ? 1.825 -6.279 1.610 1.00 98.06 115 TYR A O 1
ATOM 923 N N . VAL A 1 116 ? 3.558 -7.191 2.715 1.00 98.25 116 VAL A N 1
ATOM 924 C CA . VAL A 1 116 ? 4.073 -5.940 3.274 1.00 98.25 116 VAL A CA 1
ATOM 925 C C . VAL A 1 116 ? 5.137 -5.400 2.329 1.00 98.25 116 VAL A C 1
ATOM 927 O O . VAL A 1 116 ? 6.162 -6.051 2.114 1.00 98.25 116 VAL A O 1
ATOM 930 N N . GLY A 1 117 ? 4.882 -4.224 1.760 1.00 98.19 117 GLY A N 1
ATOM 931 C CA . GLY A 1 117 ? 5.836 -3.500 0.933 1.00 98.19 117 GLY A CA 1
ATOM 932 C C . GLY A 1 117 ? 7.065 -3.112 1.743 1.00 98.19 117 GLY A C 1
ATOM 933 O O . GLY A 1 117 ? 6.992 -2.876 2.950 1.00 98.19 117 GLY A O 1
ATOM 934 N N . LYS A 1 118 ? 8.222 -3.105 1.093 1.00 97.69 118 LYS A N 1
ATOM 935 C CA . LYS A 1 118 ? 9.478 -2.669 1.692 1.00 97.69 118 LYS A CA 1
ATOM 936 C C . LYS A 1 118 ? 10.383 -2.117 0.609 1.00 97.69 118 LYS A C 1
ATOM 938 O O . LYS A 1 118 ? 10.421 -2.670 -0.493 1.00 97.69 118 LYS A O 1
ATOM 943 N N . SER A 1 119 ? 11.140 -1.094 0.969 1.00 98.19 119 SER A N 1
ATOM 944 C CA . SER A 1 119 ? 12.239 -0.602 0.155 1.00 98.19 119 SER A CA 1
ATOM 945 C C . SER A 1 119 ? 13.561 -1.066 0.743 1.00 98.19 119 SER A C 1
ATOM 947 O O . SER A 1 119 ? 13.768 -0.963 1.951 1.00 98.19 119 SER A O 1
ATOM 949 N N . THR A 1 120 ? 14.437 -1.623 -0.092 1.00 97.94 120 THR A N 1
ATOM 950 C CA . THR A 1 120 ? 15.710 -2.188 0.381 1.00 97.94 120 THR A CA 1
ATOM 951 C C . THR A 1 120 ? 16.882 -1.218 0.315 1.00 97.94 120 THR A C 1
ATOM 953 O O . THR A 1 120 ? 17.945 -1.543 0.831 1.00 97.94 120 THR A O 1
ATOM 956 N N . GLY A 1 121 ? 16.729 -0.070 -0.351 1.00 97.56 121 GLY A N 1
ATOM 957 C CA . GLY A 1 121 ? 17.819 0.878 -0.607 1.00 97.56 121 GLY A CA 1
ATOM 958 C C . GLY A 1 121 ? 18.872 0.390 -1.613 1.00 97.56 121 GLY A C 1
ATOM 959 O O . GLY A 1 121 ? 19.873 1.066 -1.822 1.00 97.56 121 GLY A O 1
ATOM 960 N N . HIS A 1 122 ? 18.694 -0.788 -2.228 1.00 97.50 122 HIS A N 1
ATOM 961 C CA . HIS A 1 122 ? 19.626 -1.319 -3.237 1.00 97.50 122 HIS A CA 1
ATOM 962 C C . HIS A 1 122 ? 19.313 -0.880 -4.662 1.00 97.50 122 HIS A C 1
ATOM 964 O O . HIS A 1 122 ? 20.139 -1.032 -5.560 1.00 97.50 122 HIS A O 1
ATOM 970 N N . ALA A 1 123 ? 18.093 -0.424 -4.885 1.00 96.81 123 ALA A N 1
ATOM 971 C CA . ALA A 1 123 ? 17.603 -0.090 -6.198 1.00 96.81 123 ALA A CA 1
ATOM 972 C C . ALA A 1 123 ? 17.919 1.379 -6.524 1.00 96.81 123 ALA A C 1
ATOM 974 O O . ALA A 1 123 ? 17.922 2.225 -5.633 1.00 96.81 123 ALA A O 1
ATOM 975 N N . SER A 1 124 ? 18.247 1.670 -7.784 1.00 94.06 124 SER A N 1
ATOM 976 C CA . SER A 1 124 ? 18.862 2.942 -8.197 1.00 94.06 124 SER A CA 1
ATOM 977 C C . SER A 1 124 ? 18.030 4.175 -7.860 1.00 94.06 124 SER A C 1
ATOM 979 O O . SER A 1 124 ? 18.591 5.200 -7.483 1.00 94.06 124 SER A O 1
ATOM 981 N N . GLY A 1 125 ? 16.706 4.075 -7.984 1.00 94.62 125 GLY A N 1
ATOM 982 C CA . GLY A 1 125 ? 15.771 5.145 -7.656 1.00 94.62 125 GLY A CA 1
ATOM 983 C C . GLY A 1 125 ? 15.498 5.347 -6.162 1.00 94.62 125 GLY A C 1
ATOM 984 O O . GLY A 1 125 ? 14.742 6.262 -5.831 1.00 94.62 125 GLY A O 1
ATOM 985 N N . ALA A 1 126 ? 16.066 4.531 -5.264 1.00 97.00 126 ALA A N 1
ATOM 986 C CA . ALA A 1 126 ? 15.757 4.596 -3.837 1.00 97.00 126 ALA A CA 1
ATOM 987 C C . ALA A 1 126 ? 16.271 5.895 -3.193 1.00 97.00 126 ALA A C 1
ATOM 989 O O . ALA A 1 126 ? 17.385 6.343 -3.465 1.00 97.00 126 ALA A O 1
ATOM 990 N N . ASP A 1 127 ? 15.481 6.483 -2.294 1.00 96.06 127 ASP A N 1
ATOM 991 C CA . ASP A 1 127 ? 15.832 7.725 -1.586 1.00 96.06 127 ASP A CA 1
ATOM 992 C C . ASP A 1 127 ? 16.644 7.520 -0.298 1.00 96.06 127 ASP A C 1
ATOM 994 O O . ASP A 1 127 ? 16.938 8.474 0.422 1.00 96.06 127 ASP A O 1
ATOM 998 N N . HIS A 1 128 ? 17.032 6.280 -0.017 1.00 97.00 128 HIS A N 1
ATOM 999 C CA . HIS A 1 128 ? 17.753 5.890 1.184 1.00 97.00 128 HIS A CA 1
ATOM 1000 C C . HIS A 1 128 ? 18.739 4.767 0.903 1.00 97.00 128 HIS A C 1
ATOM 1002 O O . HIS A 1 128 ? 18.664 4.044 -0.092 1.00 97.00 128 HIS A O 1
ATOM 1008 N N . ARG A 1 129 ? 19.655 4.592 1.850 1.00 97.44 129 ARG A N 1
ATOM 1009 C CA . ARG A 1 129 ? 20.646 3.522 1.833 1.00 97.44 129 ARG A CA 1
ATOM 1010 C C . ARG A 1 129 ? 20.107 2.225 2.453 1.00 97.44 129 ARG A C 1
ATOM 1012 O O . ARG A 1 129 ? 19.191 2.274 3.277 1.00 97.44 129 ARG A O 1
ATOM 1019 N N . PRO A 1 130 ? 20.721 1.063 2.158 1.00 97.94 130 PRO A N 1
ATOM 1020 C CA . PRO A 1 130 ? 20.278 -0.220 2.707 1.00 97.94 130 PRO A CA 1
ATOM 1021 C C . PRO A 1 130 ? 20.231 -0.317 4.238 1.00 97.94 130 PRO A C 1
ATOM 1023 O O . PRO A 1 130 ? 19.369 -1.001 4.785 1.00 97.94 130 PRO A O 1
ATOM 1026 N N . ASP A 1 131 ? 21.101 0.393 4.958 1.00 97.81 131 ASP A N 1
ATOM 1027 C CA . ASP A 1 131 ? 21.099 0.435 6.427 1.00 97.81 131 ASP A CA 1
ATOM 1028 C C . ASP A 1 131 ? 19.872 1.156 7.017 1.00 97.81 131 ASP A C 1
ATOM 1030 O O . ASP A 1 131 ? 19.494 0.920 8.167 1.00 97.81 131 ASP A O 1
ATOM 1034 N N . GLN A 1 132 ? 19.180 1.962 6.212 1.00 97.69 132 GLN 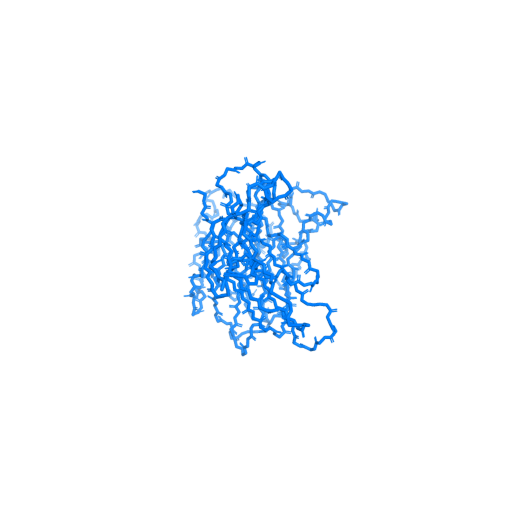A N 1
ATOM 1035 C CA . GLN A 1 132 ? 17.957 2.677 6.584 1.00 97.69 132 GLN A CA 1
ATOM 1036 C C . GLN A 1 132 ? 16.675 1.926 6.185 1.00 97.69 132 GLN A C 1
ATOM 1038 O O . GLN A 1 132 ? 15.584 2.346 6.563 1.00 97.69 132 GLN A O 1
ATOM 1043 N N . ALA A 1 133 ? 16.776 0.793 5.477 1.00 97.50 133 ALA A N 1
ATOM 1044 C CA . ALA A 1 133 ? 15.632 0.056 4.918 1.00 97.50 133 ALA A CA 1
ATOM 1045 C C . ALA A 1 133 ? 14.545 -0.307 5.951 1.00 97.50 133 ALA A C 1
ATOM 1047 O O . ALA A 1 133 ? 13.361 -0.398 5.626 1.00 97.50 133 ALA A O 1
ATOM 1048 N N . HIS A 1 134 ? 14.926 -0.487 7.219 1.00 96.69 134 HIS A N 1
ATOM 1049 C CA . HIS A 1 134 ? 14.001 -0.783 8.315 1.00 96.69 134 HIS A CA 1
ATOM 1050 C C . HIS A 1 134 ? 12.948 0.318 8.545 1.00 96.69 134 HIS A C 1
ATOM 1052 O O . HIS A 1 134 ? 11.858 0.011 9.024 1.00 96.69 134 HIS A O 1
ATOM 1058 N N . MET A 1 135 ? 13.240 1.568 8.166 1.00 96.62 135 MET A N 1
ATOM 1059 C CA . MET A 1 135 ? 12.322 2.711 8.267 1.00 96.62 135 MET A CA 1
ATOM 1060 C C . MET A 1 135 ? 11.240 2.718 7.177 1.00 96.62 135 MET A C 1
ATOM 1062 O O . MET A 1 135 ? 10.283 3.477 7.277 1.00 96.62 135 MET A O 1
ATOM 1066 N N . PHE A 1 136 ? 11.386 1.883 6.144 1.00 97.75 136 PHE A N 1
ATOM 1067 C CA . PHE A 1 136 ? 10.531 1.868 4.952 1.00 97.75 136 PHE A CA 1
ATOM 1068 C C . PHE A 1 136 ? 9.736 0.563 4.809 1.00 97.75 136 PHE A C 1
ATOM 1070 O O . PHE A 1 136 ? 9.218 0.240 3.737 1.00 97.75 136 PHE A O 1
ATOM 1077 N N . VAL A 1 137 ? 9.650 -0.223 5.885 1.00 98.25 137 VAL A N 1
ATOM 1078 C CA . VAL A 1 137 ? 8.833 -1.439 5.937 1.00 98.25 137 VAL A CA 1
ATOM 1079 C C . VAL A 1 137 ? 7.377 -1.063 6.185 1.00 98.25 137 VAL A C 1
ATOM 1081 O O . VAL A 1 137 ? 7.049 -0.448 7.193 1.00 98.25 137 VAL A O 1
ATOM 1084 N N . GLY A 1 138 ? 6.486 -1.518 5.307 1.00 98.25 138 GLY A N 1
ATOM 1085 C CA . GLY A 1 138 ? 5.061 -1.207 5.370 1.00 98.25 138 GLY A CA 1
ATOM 1086 C C . GLY A 1 138 ? 4.660 0.063 4.629 1.00 98.25 138 GLY A C 1
ATOM 1087 O O . GLY A 1 138 ? 3.510 0.475 4.738 1.00 98.25 138 GLY A O 1
ATOM 1088 N N . ASN A 1 139 ? 5.573 0.633 3.838 1.00 98.19 139 ASN A N 1
ATOM 1089 C CA . ASN A 1 139 ? 5.335 1.815 3.011 1.00 98.19 139 ASN A CA 1
ATOM 1090 C C . ASN A 1 139 ? 4.146 1.673 2.038 1.00 98.19 139 ASN A C 1
ATOM 1092 O O . ASN A 1 139 ? 3.522 2.667 1.681 1.00 98.19 139 ASN A O 1
ATOM 1096 N N . SER A 1 140 ? 3.801 0.446 1.656 1.00 98.56 140 SER A N 1
ATOM 1097 C CA . SER A 1 140 ? 2.545 0.055 1.026 1.00 98.56 140 SER A CA 1
ATOM 1098 C C . SER A 1 140 ? 2.186 -1.370 1.446 1.00 98.56 140 SER A C 1
ATOM 1100 O O . SER A 1 140 ? 3.035 -2.134 1.920 1.00 98.56 140 SER A O 1
ATOM 1102 N N . ILE A 1 141 ? 0.924 -1.758 1.289 1.00 98.69 141 ILE A N 1
ATOM 1103 C CA . ILE A 1 141 ? 0.430 -3.088 1.647 1.00 98.69 141 ILE A CA 1
ATOM 1104 C C . ILE A 1 141 ? -0.503 -3.602 0.556 1.00 98.69 141 ILE A C 1
ATOM 1106 O O . ILE A 1 141 ? -1.358 -2.877 0.054 1.00 98.69 141 ILE A O 1
ATOM 1110 N N . LEU A 1 142 ? -0.380 -4.887 0.240 1.00 98.69 142 LEU A N 1
ATOM 1111 C CA . LEU A 1 142 ? -1.343 -5.620 -0.570 1.00 98.69 142 LEU A CA 1
ATOM 1112 C C . LEU A 1 142 ? -2.008 -6.705 0.283 1.00 98.69 142 LEU A C 1
ATOM 1114 O O . LEU A 1 142 ? -1.343 -7.504 0.944 1.00 98.69 142 LEU A O 1
ATOM 1118 N N . LEU A 1 143 ? -3.335 -6.749 0.251 1.00 98.50 143 LEU A N 1
ATOM 1119 C CA . LEU A 1 143 ? -4.150 -7.732 0.954 1.00 98.50 143 LEU A CA 1
ATOM 1120 C C . LEU A 1 143 ? -4.783 -8.700 -0.040 1.00 98.50 143 LEU A C 1
ATOM 1122 O O . LEU A 1 143 ? -5.476 -8.269 -0.963 1.00 98.50 143 LEU A O 1
ATOM 1126 N N . HIS A 1 144 ? -4.629 -10.003 0.193 1.00 97.81 144 HIS A N 1
ATOM 1127 C CA . HIS A 1 144 ? -5.404 -11.027 -0.509 1.00 97.81 144 HIS A CA 1
ATOM 1128 C C . HIS A 1 144 ? -6.674 -11.335 0.279 1.00 97.81 144 HIS A C 1
ATOM 1130 O O . HIS A 1 144 ? -6.632 -12.033 1.292 1.00 97.81 144 HIS A O 1
ATOM 1136 N N . VAL A 1 145 ? -7.812 -10.809 -0.169 1.00 97.00 145 VAL A N 1
ATOM 1137 C CA . VAL A 1 145 ? -9.074 -10.914 0.576 1.00 97.00 145 VAL A CA 1
ATOM 1138 C C . VAL A 1 145 ? -9.671 -12.311 0.417 1.00 97.00 145 VAL A C 1
ATOM 1140 O O . VAL A 1 145 ? -9.813 -13.055 1.385 1.00 97.00 145 VAL A O 1
ATOM 1143 N N . SER A 1 146 ? -10.014 -12.685 -0.812 1.00 94.56 146 SER A N 1
ATOM 1144 C CA . SER A 1 146 ? -10.611 -13.978 -1.148 1.00 94.56 146 SER A CA 1
ATOM 1145 C C . SER A 1 146 ? -10.542 -14.205 -2.655 1.00 94.56 146 SER A C 1
ATOM 1147 O O . SER A 1 146 ? -10.487 -13.245 -3.409 1.00 94.56 146 SER A O 1
ATOM 1149 N N . SER A 1 147 ? -10.569 -15.465 -3.107 1.00 94.50 147 SER A N 1
ATOM 1150 C CA . SER A 1 147 ? -10.513 -15.819 -4.541 1.00 94.50 147 SER A CA 1
ATOM 1151 C C . SER A 1 147 ? -9.475 -14.987 -5.326 1.00 94.50 147 SER A C 1
ATOM 1153 O O . SER A 1 147 ? -8.302 -15.021 -4.961 1.00 94.50 147 SER A O 1
ATOM 1155 N N . ASN A 1 148 ? -9.905 -14.215 -6.326 1.00 96.94 148 ASN A N 1
ATOM 1156 C CA . ASN A 1 148 ? -9.117 -13.278 -7.123 1.00 96.94 148 ASN A CA 1
ATOM 1157 C C . ASN A 1 148 ? -9.215 -11.816 -6.639 1.00 96.94 148 ASN A C 1
ATOM 1159 O O . ASN A 1 148 ? -8.766 -10.922 -7.343 1.00 96.94 148 ASN A O 1
ATOM 1163 N N . LYS A 1 149 ? -9.810 -11.536 -5.473 1.00 98.25 149 LYS A N 1
ATOM 1164 C CA . LYS A 1 149 ? -10.022 -10.182 -4.939 1.00 98.25 149 LYS A CA 1
ATOM 1165 C C . LYS A 1 149 ? -8.866 -9.727 -4.049 1.00 98.25 149 LYS A C 1
ATOM 1167 O O . LYS A 1 149 ? -8.544 -10.368 -3.041 1.00 98.25 149 LYS A O 1
ATOM 1172 N N . TYR A 1 150 ? -8.334 -8.552 -4.369 1.00 98.62 150 TYR A N 1
ATOM 1173 C CA . TYR A 1 150 ? -7.227 -7.914 -3.666 1.00 98.62 150 TYR A CA 1
ATOM 1174 C C . TYR A 1 150 ? -7.574 -6.483 -3.252 1.00 98.62 150 TYR A C 1
ATOM 1176 O O . TYR A 1 150 ? -8.447 -5.847 -3.842 1.00 98.62 150 TYR A O 1
ATOM 1184 N N . ILE A 1 151 ? -6.897 -5.986 -2.215 1.00 98.62 151 ILE A N 1
ATOM 1185 C CA . ILE A 1 151 ? -6.937 -4.577 -1.803 1.00 98.62 151 ILE A CA 1
ATOM 1186 C C . ILE A 1 151 ? -5.504 -4.065 -1.726 1.00 98.62 151 ILE A C 1
ATOM 1188 O O . ILE A 1 151 ? -4.698 -4.627 -0.986 1.00 98.62 151 ILE A O 1
ATOM 1192 N N . HIS A 1 152 ? -5.203 -2.999 -2.459 1.00 98.62 152 HIS A N 1
ATOM 1193 C CA . HIS A 1 152 ? -3.960 -2.252 -2.308 1.00 98.62 152 HIS A CA 1
ATOM 1194 C C . HIS A 1 152 ? -4.167 -1.083 -1.337 1.00 98.62 152 HIS A C 1
ATOM 1196 O O . HIS A 1 152 ? -5.226 -0.453 -1.329 1.00 98.62 152 HIS A O 1
ATOM 1202 N N . ILE A 1 153 ? -3.155 -0.816 -0.514 1.00 98.50 153 ILE A N 1
ATOM 1203 C CA . ILE A 1 153 ? -3.097 0.267 0.468 1.00 98.50 153 ILE A CA 1
ATOM 1204 C C . ILE A 1 153 ? -1.749 0.972 0.271 1.00 98.50 153 ILE A C 1
ATOM 1206 O O . ILE A 1 153 ? -0.706 0.438 0.648 1.00 98.50 153 ILE A O 1
ATOM 1210 N N . GLY A 1 154 ? -1.773 2.159 -0.324 1.00 96.75 154 GLY A N 1
ATOM 1211 C CA . GLY A 1 154 ? -0.603 3.011 -0.560 1.00 96.75 154 GLY A CA 1
ATOM 1212 C C . GLY A 1 154 ? -0.968 4.475 -0.320 1.00 96.75 154 GLY A C 1
ATOM 1213 O O . GLY A 1 154 ? -1.527 4.797 0.725 1.00 96.75 154 GLY A O 1
ATOM 1214 N N . SER A 1 155 ? -0.746 5.350 -1.305 1.00 93.69 155 SER A N 1
ATOM 1215 C CA . SER A 1 155 ? -1.296 6.721 -1.301 1.00 93.69 155 SER A CA 1
ATOM 1216 C C . SER A 1 155 ? -2.831 6.745 -1.314 1.00 93.69 155 SER A C 1
ATOM 1218 O O . SER A 1 155 ? -3.476 7.667 -0.820 1.00 93.69 155 SER A O 1
ATOM 1220 N N . SER A 1 156 ? -3.449 5.693 -1.844 1.00 95.94 156 SER A N 1
ATOM 1221 C CA . SER A 1 156 ? -4.889 5.459 -1.814 1.00 95.94 156 SER A CA 1
ATOM 1222 C C . SER A 1 156 ? -5.188 4.000 -1.471 1.00 95.94 156 SER A C 1
ATOM 1224 O O . SER A 1 156 ? -4.303 3.141 -1.465 1.00 95.94 156 SER A O 1
ATOM 1226 N N . ILE A 1 157 ? -6.453 3.725 -1.163 1.00 98.06 157 ILE A N 1
ATOM 1227 C CA . ILE A 1 157 ? -6.974 2.384 -0.927 1.00 98.06 157 ILE A CA 1
ATOM 1228 C C . ILE A 1 157 ? -7.951 2.060 -2.044 1.00 98.06 157 ILE A C 1
ATOM 1230 O O . ILE A 1 157 ? -8.949 2.765 -2.213 1.00 98.06 157 ILE A O 1
ATOM 1234 N N . TYR A 1 158 ? -7.713 0.967 -2.756 1.00 98.19 158 TYR A N 1
ATOM 1235 C CA . TYR A 1 158 ? -8.619 0.467 -3.784 1.00 98.19 158 TYR A CA 1
ATOM 1236 C C . TYR A 1 158 ? -8.618 -1.056 -3.813 1.00 98.19 158 TYR A C 1
ATOM 1238 O O . TYR A 1 158 ? -7.662 -1.714 -3.396 1.00 98.19 158 TYR A O 1
ATOM 1246 N N . GLU A 1 159 ? -9.718 -1.620 -4.293 1.00 98.19 159 GLU A N 1
ATOM 1247 C CA . GLU A 1 159 ? -9.826 -3.039 -4.600 1.00 98.19 159 GLU A CA 1
ATOM 1248 C C . GLU A 1 159 ? -9.703 -3.288 -6.099 1.00 98.19 159 GLU A C 1
ATOM 1250 O O . GLU A 1 159 ? -10.014 -2.419 -6.910 1.00 98.19 159 GLU A O 1
ATOM 1255 N N . PHE A 1 160 ? -9.224 -4.478 -6.446 1.00 98.38 160 PHE A N 1
ATOM 1256 C CA . PHE A 1 160 ? -9.126 -4.953 -7.820 1.00 98.38 160 PHE A CA 1
ATOM 1257 C C . PHE A 1 160 ? -9.165 -6.485 -7.855 1.00 98.38 160 PHE A C 1
ATOM 1259 O O . PHE A 1 160 ? -9.112 -7.160 -6.818 1.00 98.38 160 PHE A O 1
ATOM 1266 N N . GLN A 1 161 ? -9.283 -7.029 -9.062 1.00 98.25 161 GLN A N 1
ATOM 1267 C CA . GLN A 1 161 ? -9.273 -8.458 -9.333 1.00 98.25 161 GLN A CA 1
ATOM 1268 C C . GLN A 1 161 ? -8.010 -8.870 -10.084 1.00 98.25 161 GLN A C 1
ATOM 1270 O O . GLN A 1 161 ? -7.552 -8.166 -10.985 1.00 98.25 161 GLN A O 1
ATOM 1275 N N . MET A 1 162 ? -7.480 -10.033 -9.718 1.00 96.69 162 MET A N 1
ATOM 1276 C CA . MET A 1 162 ? -6.275 -10.614 -10.291 1.00 96.69 162 MET A CA 1
ATOM 1277 C C . MET A 1 162 ? -6.485 -12.102 -10.576 1.00 96.69 162 MET A C 1
ATOM 1279 O O . MET A 1 162 ? -6.569 -12.906 -9.648 1.00 96.69 162 MET A O 1
ATOM 1283 N N . ASP A 1 163 ? -6.513 -12.469 -11.856 1.00 95.31 163 ASP A N 1
ATOM 1284 C CA . ASP A 1 163 ? -6.598 -13.863 -12.323 1.00 95.31 163 ASP A CA 1
ATOM 1285 C C . ASP A 1 163 ? -5.195 -14.504 -12.426 1.00 95.31 163 ASP A C 1
ATOM 1287 O O . ASP A 1 163 ? -4.901 -15.275 -13.331 1.00 95.31 163 ASP A O 1
ATOM 1291 N N . ASP A 1 164 ? -4.309 -14.140 -11.501 1.00 96.38 164 ASP A N 1
ATOM 1292 C CA . ASP A 1 164 ? -2.886 -14.481 -11.463 1.00 96.38 164 ASP A CA 1
ATOM 1293 C C . ASP A 1 164 ? -2.512 -14.859 -10.018 1.00 96.38 164 ASP A C 1
ATOM 1295 O O . ASP A 1 164 ? -3.279 -14.629 -9.077 1.00 96.38 164 ASP A O 1
ATOM 1299 N N . LYS A 1 165 ? -1.339 -15.454 -9.810 1.00 96.44 165 LYS A N 1
ATOM 1300 C CA . LYS A 1 165 ? -0.825 -15.797 -8.478 1.00 96.44 165 LYS A CA 1
ATOM 1301 C C . LYS A 1 165 ? 0.307 -14.860 -8.104 1.00 96.44 165 LYS A C 1
ATOM 1303 O O . LYS A 1 165 ? 1.198 -14.620 -8.906 1.00 96.44 165 LYS A O 1
ATOM 1308 N N . VAL A 1 166 ? 0.297 -14.375 -6.864 1.00 98.12 166 VAL A N 1
ATOM 1309 C CA . VAL A 1 166 ? 1.386 -13.541 -6.344 1.00 98.12 166 VAL A CA 1
ATOM 1310 C C . VAL A 1 166 ? 2.676 -14.359 -6.286 1.00 98.12 166 VAL A C 1
ATO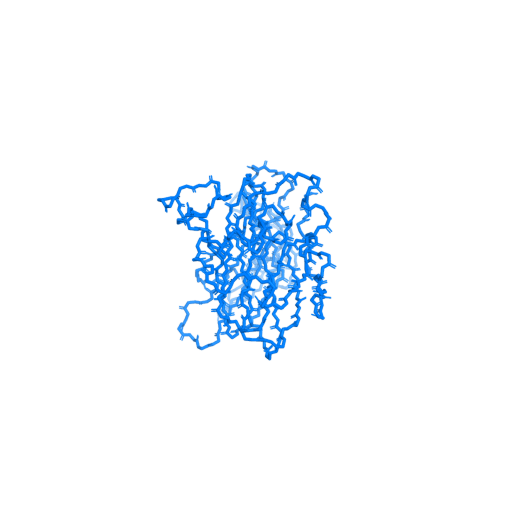M 1312 O O . VAL A 1 166 ? 2.752 -15.337 -5.546 1.00 98.12 166 VAL A O 1
ATOM 1315 N N . ASP A 1 167 ? 3.686 -13.924 -7.035 1.00 97.75 167 ASP A N 1
ATOM 1316 C CA . ASP A 1 167 ? 5.071 -14.383 -6.917 1.00 97.75 167 ASP A CA 1
ATOM 1317 C C . ASP A 1 167 ? 5.798 -13.511 -5.884 1.00 97.75 167 ASP A C 1
ATOM 1319 O O . ASP A 1 167 ? 6.315 -13.993 -4.872 1.00 97.75 167 ASP A O 1
ATOM 1323 N N . LYS A 1 168 ? 5.770 -12.184 -6.077 1.00 98.06 168 LYS A N 1
ATOM 1324 C CA . LYS A 1 168 ? 6.481 -11.260 -5.189 1.00 98.06 168 LYS A CA 1
ATOM 1325 C C . LYS A 1 168 ? 5.888 -9.862 -5.154 1.00 98.06 168 LYS A C 1
ATOM 1327 O O . LYS A 1 168 ? 5.389 -9.369 -6.152 1.00 98.06 168 LYS A O 1
ATOM 1332 N N . TYR A 1 169 ? 6.008 -9.201 -4.008 1.00 98.56 169 TYR A N 1
ATOM 1333 C CA . TYR A 1 169 ? 5.566 -7.824 -3.813 1.00 98.56 169 TYR A CA 1
ATOM 1334 C C . TYR A 1 169 ? 6.747 -6.936 -3.423 1.00 98.56 169 TYR A C 1
ATOM 1336 O O . TYR A 1 169 ? 7.469 -7.236 -2.467 1.00 98.56 169 TYR A O 1
ATOM 1344 N N . TYR A 1 170 ? 6.939 -5.864 -4.180 1.00 98.38 170 TYR A N 1
ATOM 1345 C CA . TYR A 1 170 ? 7.979 -4.863 -3.994 1.00 98.38 170 TYR A CA 1
ATOM 1346 C C . TYR A 1 170 ? 7.347 -3.495 -3.786 1.00 98.38 170 TYR A C 1
ATOM 1348 O O . TYR A 1 170 ? 6.229 -3.241 -4.226 1.00 98.38 170 TYR A O 1
ATOM 1356 N N . SER A 1 171 ? 8.068 -2.610 -3.107 1.00 98.25 171 SER A N 1
ATOM 1357 C CA . SER A 1 171 ? 7.657 -1.221 -2.946 1.00 98.25 171 SER A CA 1
ATOM 1358 C C . SER A 1 171 ? 8.892 -0.402 -2.610 1.00 98.25 171 SER A C 1
ATOM 1360 O O . SER A 1 171 ? 9.159 -0.149 -1.437 1.00 98.25 171 SER A O 1
ATOM 1362 N N . MET A 1 172 ? 9.685 -0.034 -3.617 1.00 97.75 172 MET A N 1
ATOM 1363 C CA . MET A 1 172 ? 10.760 0.943 -3.424 1.00 97.75 172 MET A CA 1
ATOM 1364 C C . MET A 1 172 ? 10.166 2.243 -2.867 1.00 97.75 172 MET A C 1
ATOM 1366 O O . MET A 1 172 ? 9.044 2.595 -3.218 1.00 97.75 172 MET A O 1
ATOM 1370 N N . VAL A 1 173 ? 10.911 2.971 -2.036 1.00 98.31 173 VAL A N 1
ATOM 1371 C CA . VAL A 1 173 ? 10.637 4.390 -1.779 1.00 98.31 173 VAL A CA 1
ATOM 1372 C C . VAL A 1 173 ? 11.648 5.216 -2.545 1.00 98.31 173 VAL A C 1
ATOM 1374 O O . VAL A 1 173 ? 12.850 5.082 -2.324 1.00 98.31 173 VAL A O 1
ATOM 1377 N N . GLY A 1 174 ? 11.140 5.989 -3.498 1.00 97.25 174 GLY A N 1
ATOM 1378 C CA . GLY A 1 174 ? 11.923 6.934 -4.272 1.00 97.25 174 GLY A CA 1
ATOM 1379 C C . GLY A 1 174 ? 11.856 8.332 -3.673 1.00 97.25 174 GLY A C 1
ATOM 1380 O O . GLY A 1 174 ? 11.305 8.544 -2.595 1.00 97.25 174 GLY A O 1
ATOM 1381 N N . ARG A 1 175 ? 12.426 9.299 -4.396 1.00 95.19 175 ARG A N 1
ATOM 1382 C CA . ARG A 1 175 ? 12.585 10.686 -3.931 1.00 95.19 175 ARG A CA 1
ATOM 1383 C C . ARG A 1 175 ? 11.299 11.250 -3.308 1.00 95.19 175 ARG A C 1
ATOM 1385 O O . ARG A 1 175 ? 10.214 11.081 -3.859 1.00 95.19 175 ARG A O 1
ATOM 1392 N N . ASN A 1 176 ? 11.476 12.011 -2.226 1.00 94.25 176 ASN A N 1
ATOM 1393 C CA . ASN A 1 176 ? 10.417 12.632 -1.426 1.00 94.25 176 ASN A CA 1
ATOM 1394 C C . ASN A 1 176 ? 9.542 11.630 -0.665 1.00 94.25 176 ASN A C 1
ATOM 1396 O O . ASN A 1 176 ? 8.391 11.943 -0.379 1.00 94.25 176 ASN A O 1
ATOM 1400 N N . ASP A 1 177 ? 10.064 10.455 -0.305 1.00 95.69 177 ASP A N 1
ATOM 1401 C CA . ASP A 1 177 ? 9.315 9.460 0.460 1.00 95.69 177 ASP A CA 1
ATOM 1402 C C . ASP A 1 177 ? 8.052 8.964 -0.283 1.00 95.69 177 ASP A C 1
ATOM 1404 O O . ASP A 1 177 ? 6.962 8.840 0.283 1.00 95.69 177 ASP A O 1
ATOM 1408 N N . VAL A 1 178 ? 8.184 8.738 -1.598 1.00 96.38 178 VAL A N 1
ATOM 1409 C CA . VAL A 1 178 ? 7.104 8.256 -2.479 1.00 96.38 178 VAL A CA 1
ATOM 1410 C C . VAL A 1 178 ? 7.288 6.762 -2.757 1.00 96.38 178 VAL A C 1
ATOM 1412 O O . VAL A 1 178 ? 8.296 6.380 -3.358 1.00 96.38 178 VAL A O 1
ATOM 1415 N N . PRO A 1 179 ? 6.339 5.895 -2.362 1.00 97.62 179 PRO A N 1
ATOM 1416 C CA . PRO A 1 179 ? 6.406 4.474 -2.686 1.00 97.62 179 PRO A CA 1
ATOM 1417 C C . PRO A 1 179 ? 6.072 4.171 -4.145 1.00 97.62 179 PRO A C 1
ATOM 1419 O O . PRO A 1 179 ? 5.109 4.700 -4.687 1.00 97.62 179 PRO A O 1
ATOM 1422 N N . TYR A 1 180 ? 6.794 3.214 -4.721 1.00 98.06 180 TYR A N 1
ATOM 1423 C CA . TYR A 1 180 ? 6.596 2.659 -6.058 1.00 98.06 180 TYR A CA 1
ATOM 1424 C C . TYR A 1 180 ? 6.246 1.166 -5.948 1.00 98.06 180 TYR A C 1
ATOM 1426 O O . TYR A 1 180 ? 7.096 0.300 -6.176 1.00 98.06 180 TYR A O 1
ATOM 1434 N N . PRO A 1 181 ? 5.012 0.826 -5.530 1.00 98.31 181 PRO A N 1
ATOM 1435 C CA . PRO A 1 181 ? 4.583 -0.556 -5.378 1.00 98.31 181 PRO A CA 1
ATOM 1436 C C . PRO A 1 181 ? 4.500 -1.279 -6.725 1.00 98.31 181 PRO A C 1
ATOM 1438 O O . PRO A 1 181 ? 3.855 -0.802 -7.665 1.00 98.31 181 PRO A O 1
ATOM 1441 N N . VAL A 1 182 ? 5.127 -2.455 -6.778 1.00 98.38 182 VAL A N 1
ATOM 1442 C CA . VAL A 1 182 ? 5.131 -3.376 -7.920 1.00 98.38 182 VAL A CA 1
ATOM 1443 C C . VAL A 1 182 ? 4.781 -4.768 -7.414 1.00 98.38 182 VAL A C 1
ATOM 1445 O O . VAL A 1 182 ? 5.458 -5.325 -6.545 1.00 98.38 182 VAL A O 1
ATOM 1448 N N . LEU A 1 183 ? 3.734 -5.358 -7.978 1.00 98.50 183 LEU A N 1
ATOM 1449 C CA . LEU A 1 183 ? 3.380 -6.751 -7.726 1.00 98.50 183 LEU A CA 1
ATOM 1450 C C . LEU A 1 183 ? 3.781 -7.597 -8.933 1.00 98.50 183 LEU A C 1
ATOM 1452 O O . LEU A 1 183 ? 3.333 -7.355 -10.050 1.00 98.50 183 LEU A O 1
ATOM 1456 N N . LEU A 1 184 ? 4.597 -8.616 -8.692 1.00 98.31 184 LEU A N 1
ATOM 1457 C CA . LEU A 1 184 ? 4.867 -9.674 -9.652 1.00 98.31 184 LEU A CA 1
ATOM 1458 C C . LEU A 1 184 ? 3.847 -10.786 -9.460 1.00 98.31 184 LEU A C 1
ATOM 1460 O O . LEU A 1 184 ? 3.795 -11.425 -8.404 1.00 98.31 184 LEU A O 1
ATOM 1464 N N . GLY A 1 185 ? 3.060 -11.009 -10.501 1.00 97.94 185 GLY A N 1
ATOM 1465 C CA . GLY A 1 185 ? 2.326 -12.238 -10.705 1.00 97.94 185 GLY A CA 1
ATOM 1466 C C . GLY A 1 185 ? 3.191 -13.311 -11.372 1.00 97.94 185 GLY A C 1
ATOM 1467 O O . GLY A 1 185 ? 4.344 -13.080 -11.767 1.00 97.94 185 GLY A O 1
ATOM 1468 N N . THR A 1 186 ? 2.622 -14.502 -11.515 1.00 97.56 186 THR A N 1
ATOM 1469 C CA . THR A 1 186 ? 3.214 -15.578 -12.312 1.00 97.56 186 THR A CA 1
ATOM 1470 C C . THR A 1 186 ? 3.225 -15.246 -13.803 1.00 97.56 186 THR A C 1
ATOM 1472 O O . THR A 1 186 ? 4.182 -15.608 -14.484 1.00 97.56 186 THR A O 1
ATOM 1475 N N . GLU A 1 187 ? 2.234 -14.496 -14.292 1.00 98.12 187 GLU A N 1
ATOM 1476 C CA . GLU A 1 187 ? 2.106 -14.142 -15.713 1.00 98.12 187 GLU A CA 1
ATOM 1477 C C . GLU A 1 187 ? 2.253 -12.643 -15.984 1.00 98.12 187 GLU A C 1
ATOM 1479 O O . GLU A 1 187 ? 2.752 -12.258 -17.041 1.00 98.12 187 GLU A O 1
ATOM 1484 N N . ASN A 1 188 ? 1.852 -11.787 -15.041 1.00 98.50 188 ASN A N 1
ATOM 1485 C CA . ASN A 1 188 ? 1.787 -10.339 -15.234 1.00 98.50 188 ASN A CA 1
ATOM 1486 C C . ASN A 1 188 ? 2.594 -9.562 -14.186 1.00 98.50 188 ASN A C 1
ATOM 1488 O O . ASN A 1 188 ? 2.919 -10.060 -13.110 1.00 98.50 188 ASN A O 1
ATOM 1492 N N . VAL A 1 189 ? 2.886 -8.300 -14.491 1.00 98.38 189 VAL A N 1
ATOM 1493 C CA . VAL A 1 189 ? 3.474 -7.318 -13.573 1.00 98.38 189 VAL A CA 1
ATOM 1494 C C . VAL A 1 189 ? 2.484 -6.180 -13.396 1.00 98.38 189 VAL A C 1
ATOM 1496 O O . VAL A 1 189 ? 2.008 -5.617 -14.378 1.00 98.38 189 VAL A O 1
ATOM 1499 N N . TYR A 1 190 ? 2.166 -5.857 -12.148 1.00 98.50 190 TYR A N 1
ATOM 1500 C CA . TYR A 1 190 ? 1.121 -4.914 -11.768 1.00 98.50 190 TYR A CA 1
ATOM 1501 C C . TYR A 1 190 ? 1.744 -3.644 -11.184 1.00 98.50 190 TYR A C 1
ATOM 1503 O O . TYR A 1 190 ? 2.510 -3.708 -10.216 1.00 98.50 190 TYR A O 1
ATOM 1511 N N . PHE A 1 191 ? 1.358 -2.502 -11.746 1.00 98.06 191 PHE A N 1
ATOM 1512 C CA . PHE A 1 191 ? 1.809 -1.164 -11.373 1.00 98.06 191 PHE A CA 1
ATOM 1513 C C . PHE A 1 191 ? 0.675 -0.443 -10.637 1.00 98.06 191 PHE A C 1
ATOM 1515 O O . PHE A 1 191 ? -0.409 -0.204 -11.178 1.00 98.06 191 PHE A O 1
ATOM 1522 N N . MET A 1 192 ? 0.907 -0.191 -9.350 1.00 96.75 192 MET A N 1
ATOM 1523 C CA . MET A 1 192 ? -0.116 0.145 -8.361 1.00 96.75 192 MET A CA 1
ATOM 1524 C C . MET A 1 192 ? -0.209 1.630 -7.988 1.00 96.75 192 MET A C 1
ATOM 1526 O O . MET A 1 192 ? -1.060 1.966 -7.157 1.00 96.75 192 MET A O 1
ATOM 1530 N N . LEU A 1 193 ? 0.611 2.507 -8.580 1.00 93.69 193 LEU A N 1
ATOM 1531 C CA . LEU A 1 193 ? 0.490 3.957 -8.392 1.00 93.69 193 LEU A CA 1
ATOM 1532 C C . LEU A 1 193 ? -0.910 4.469 -8.775 1.00 93.69 193 LEU A C 1
ATOM 1534 O O . LEU A 1 193 ? -1.593 3.882 -9.617 1.00 93.69 193 LEU A O 1
ATOM 1538 N N . GLU A 1 194 ? -1.328 5.577 -8.147 1.00 80.56 194 GLU A N 1
ATOM 1539 C CA . GLU A 1 194 ? -2.688 6.145 -8.256 1.00 80.56 194 GLU A CA 1
ATOM 1540 C C . GLU A 1 194 ? -3.094 6.508 -9.695 1.00 80.56 194 GLU A C 1
ATOM 1542 O O . GLU A 1 194 ? -4.270 6.478 -10.048 1.00 80.56 194 GLU A O 1
ATOM 1547 N N . THR A 1 195 ? -2.135 6.840 -10.554 1.00 84.50 195 THR A N 1
ATOM 1548 C CA . THR A 1 195 ? -2.401 7.191 -11.956 1.00 84.50 195 THR A CA 1
ATOM 1549 C C . THR A 1 195 ? -2.516 5.974 -12.869 1.00 84.50 195 THR A C 1
ATOM 1551 O O . THR A 1 195 ? -3.155 6.034 -13.925 1.00 84.50 195 THR A O 1
ATOM 1554 N N . ASP A 1 196 ? -1.935 4.849 -12.461 1.00 86.25 196 ASP A N 1
ATOM 1555 C CA . ASP A 1 196 ? -1.610 3.772 -13.386 1.00 86.25 196 ASP A CA 1
ATOM 1556 C C . ASP A 1 196 ? -2.657 2.672 -13.300 1.00 86.25 196 ASP A C 1
ATOM 1558 O O . ASP A 1 196 ? -3.340 2.403 -14.293 1.00 86.25 196 ASP A O 1
ATOM 1562 N N . HIS A 1 197 ? -2.825 2.083 -12.109 1.00 93.12 197 HIS A N 1
ATOM 1563 C CA . HIS A 1 197 ? -3.785 1.008 -11.824 1.00 93.12 197 HIS A CA 1
ATOM 1564 C C . HIS A 1 197 ? -3.878 -0.016 -12.965 1.00 93.12 197 HIS A C 1
ATOM 1566 O O . HIS A 1 197 ? -4.957 -0.311 -13.495 1.00 93.12 197 HIS A O 1
ATOM 1572 N N . CYS A 1 198 ? -2.722 -0.512 -13.399 1.00 97.62 198 CYS A N 1
ATOM 1573 C CA . CYS A 1 198 ? -2.597 -1.307 -14.611 1.00 97.62 198 CYS A CA 1
ATOM 1574 C C . CYS A 1 198 ? -1.617 -2.466 -14.442 1.00 97.62 198 CYS A C 1
ATOM 1576 O O . CYS A 1 198 ? -0.956 -2.616 -13.412 1.00 97.62 198 CYS A O 1
ATOM 1578 N N . TYR A 1 199 ? -1.556 -3.313 -15.458 1.00 98.12 199 TYR A N 1
ATOM 1579 C CA . TYR A 1 199 ? -0.628 -4.423 -15.529 1.00 98.12 199 TYR A CA 1
ATOM 1580 C C . TYR A 1 199 ? -0.194 -4.694 -16.969 1.00 98.12 199 TYR A C 1
ATOM 1582 O O . TYR A 1 199 ? -0.849 -4.279 -17.928 1.00 98.12 199 TYR A O 1
ATOM 1590 N N . LEU A 1 200 ? 0.920 -5.404 -17.100 1.00 97.44 200 LEU A N 1
ATOM 1591 C CA . LEU A 1 200 ? 1.514 -5.838 -18.361 1.00 97.44 200 LEU A CA 1
ATOM 1592 C C . LEU A 1 200 ? 1.876 -7.326 -18.271 1.00 97.44 200 LEU A C 1
ATOM 1594 O O . LEU A 1 200 ? 2.236 -7.783 -17.181 1.00 97.44 200 LEU A O 1
ATOM 1598 N N . PRO A 1 201 ? 1.869 -8.073 -19.388 1.00 97.94 201 PRO A N 1
ATOM 1599 C CA . PRO A 1 201 ? 2.487 -9.392 -19.435 1.00 97.94 201 PRO A CA 1
ATOM 1600 C C . PRO A 1 201 ? 3.949 -9.317 -18.984 1.00 97.94 201 PRO A C 1
ATOM 1602 O O . PRO A 1 201 ? 4.720 -8.477 -19.456 1.00 97.94 201 PRO A O 1
ATOM 1605 N N . ARG A 1 202 ? 4.360 -10.220 -18.092 1.00 96.56 202 ARG A N 1
ATOM 1606 C CA . ARG A 1 202 ? 5.725 -10.263 -17.543 1.00 96.56 202 ARG A CA 1
ATOM 1607 C C . ARG A 1 202 ? 6.784 -10.455 -18.629 1.00 96.56 202 ARG A C 1
ATOM 1609 O O . ARG A 1 202 ? 7.905 -9.992 -18.462 1.00 96.56 202 ARG A O 1
ATOM 1616 N N . SER A 1 203 ? 6.415 -11.067 -19.754 1.00 96.50 203 SER A N 1
ATOM 1617 C CA . SER A 1 203 ? 7.263 -11.242 -20.937 1.00 96.50 203 SER A CA 1
ATOM 1618 C C . SER A 1 203 ? 7.658 -9.938 -21.640 1.00 96.50 203 SER A C 1
ATOM 1620 O O . SER A 1 203 ? 8.547 -9.969 -22.483 1.00 96.50 203 SER A O 1
ATOM 1622 N N . MET A 1 204 ? 7.017 -8.804 -21.330 1.00 96.00 204 MET A N 1
ATOM 1623 C CA . MET A 1 204 ? 7.410 -7.490 -21.863 1.00 96.00 204 MET A CA 1
ATOM 1624 C C . MET A 1 204 ? 8.610 -6.878 -21.122 1.00 96.00 204 MET A C 1
ATOM 1626 O O . MET A 1 204 ? 9.133 -5.850 -21.544 1.00 96.00 204 MET A O 1
ATOM 1630 N N . LEU A 1 205 ? 9.044 -7.495 -20.021 1.00 96.12 205 LEU A N 1
ATOM 1631 C CA . LEU A 1 205 ? 10.209 -7.096 -19.233 1.00 96.12 205 LEU A CA 1
ATOM 1632 C C . LEU A 1 205 ? 11.315 -8.158 -19.355 1.00 96.12 205 LEU A C 1
ATOM 1634 O O . LEU A 1 205 ? 11.012 -9.329 -19.603 1.00 96.12 205 LEU A O 1
ATOM 1638 N N . PRO A 1 206 ? 12.597 -7.796 -19.149 1.00 95.38 206 PRO A N 1
ATOM 1639 C CA . PRO A 1 206 ? 13.688 -8.765 -19.184 1.00 95.38 206 PRO A CA 1
ATOM 1640 C C . PRO A 1 206 ? 13.469 -9.922 -18.202 1.00 95.38 206 PRO A C 1
ATOM 1642 O O . PRO A 1 206 ? 13.169 -9.721 -17.024 1.00 95.38 206 PRO A O 1
ATOM 1645 N N . ALA A 1 207 ? 13.673 -11.156 -18.664 1.00 92.38 207 ALA A N 1
ATOM 1646 C CA . ALA A 1 207 ? 13.443 -12.346 -17.841 1.00 92.38 207 ALA A CA 1
ATOM 1647 C C . ALA A 1 207 ? 14.400 -12.449 -16.633 1.00 92.38 207 ALA A C 1
ATOM 1649 O O . ALA A 1 207 ? 14.076 -13.081 -15.629 1.00 92.38 207 ALA A O 1
ATOM 1650 N N . ASN A 1 208 ? 15.576 -11.826 -16.721 1.00 93.19 208 ASN A N 1
ATOM 1651 C CA . ASN A 1 208 ? 16.686 -11.947 -15.775 1.00 93.19 208 ASN A CA 1
ATOM 1652 C C . ASN A 1 208 ? 16.933 -10.679 -14.937 1.00 93.19 208 ASN A C 1
ATOM 1654 O O . ASN A 1 208 ? 18.055 -10.460 -14.478 1.00 93.19 208 ASN A O 1
ATOM 1658 N N . LEU A 1 209 ? 15.906 -9.853 -14.707 1.00 95.81 209 LEU A N 1
ATOM 1659 C CA . LEU A 1 209 ? 16.030 -8.710 -13.800 1.00 95.81 209 LEU A CA 1
ATOM 1660 C C . LEU A 1 209 ? 16.408 -9.162 -12.379 1.00 95.81 209 LEU A C 1
ATOM 1662 O O . LEU A 1 209 ? 15.821 -10.084 -11.801 1.00 95.81 209 LEU A O 1
ATOM 1666 N N . THR A 1 210 ? 17.377 -8.468 -11.789 1.00 96.62 210 THR A N 1
ATOM 1667 C CA . THR A 1 210 ? 17.757 -8.631 -10.382 1.00 96.62 210 THR A CA 1
ATOM 1668 C C . THR A 1 210 ? 16.639 -8.154 -9.449 1.00 96.62 210 THR A C 1
ATOM 1670 O O . THR A 1 210 ? 15.723 -7.438 -9.850 1.00 96.62 210 THR A O 1
ATOM 1673 N N . LYS A 1 211 ? 16.720 -8.496 -8.154 1.00 96.62 211 LYS A N 1
ATOM 1674 C CA . LYS A 1 211 ? 15.753 -8.011 -7.148 1.00 96.62 211 LYS A CA 1
ATOM 1675 C C . LYS A 1 211 ? 15.686 -6.478 -7.100 1.00 96.62 211 LYS A C 1
ATOM 1677 O O . LYS A 1 211 ? 14.592 -5.941 -7.012 1.00 96.62 211 LYS A O 1
ATOM 1682 N N . ALA A 1 212 ? 16.833 -5.804 -7.197 1.00 96.69 212 ALA A N 1
ATOM 1683 C CA . ALA A 1 212 ? 16.906 -4.345 -7.195 1.00 96.69 212 ALA A CA 1
ATOM 1684 C C . ALA A 1 212 ? 16.249 -3.737 -8.447 1.00 96.69 212 ALA A C 1
ATOM 1686 O O . ALA A 1 212 ? 15.513 -2.765 -8.343 1.00 96.69 212 ALA A O 1
ATOM 1687 N N . GLN A 1 213 ? 16.439 -4.346 -9.621 1.00 97.06 213 GLN A N 1
ATOM 1688 C CA . GLN A 1 213 ? 15.767 -3.892 -10.844 1.00 97.06 213 GLN A CA 1
ATOM 1689 C C . GLN A 1 213 ? 14.253 -4.138 -10.808 1.00 97.06 213 GLN A C 1
ATOM 1691 O O . GLN A 1 213 ? 13.500 -3.315 -11.312 1.00 97.06 213 GLN A O 1
ATOM 1696 N N . TRP A 1 214 ? 13.794 -5.232 -10.190 1.00 97.19 214 TRP A N 1
ATOM 1697 C CA . TRP A 1 214 ? 12.362 -5.454 -9.964 1.00 97.19 214 TRP A CA 1
ATOM 1698 C C . TRP A 1 214 ? 11.749 -4.455 -8.977 1.00 97.19 214 TRP A C 1
ATOM 1700 O O . TRP A 1 214 ? 10.605 -4.049 -9.161 1.00 97.19 214 TRP A O 1
ATOM 1710 N N . GLU A 1 215 ? 12.494 -4.049 -7.946 1.00 96.69 215 GLU A N 1
ATOM 1711 C CA . GLU A 1 215 ? 12.071 -2.977 -7.034 1.00 96.69 215 GLU A CA 1
ATOM 1712 C C . GLU A 1 215 ? 11.916 -1.631 -7.751 1.00 96.69 215 GLU A C 1
ATOM 1714 O O . GLU A 1 215 ? 11.025 -0.865 -7.395 1.00 96.69 215 GLU A O 1
ATOM 1719 N N . ASP A 1 216 ? 12.730 -1.381 -8.780 1.00 96.50 216 ASP A N 1
ATOM 1720 C CA . ASP A 1 216 ? 12.722 -0.163 -9.603 1.00 96.50 216 ASP A CA 1
ATOM 1721 C C . ASP A 1 216 ? 12.028 -0.357 -10.965 1.00 96.50 216 ASP A C 1
ATOM 1723 O O . ASP A 1 216 ? 12.358 0.310 -11.949 1.00 96.50 216 ASP A O 1
ATOM 1727 N N . ALA A 1 217 ? 11.085 -1.302 -11.077 1.00 97.19 217 ALA A N 1
ATOM 1728 C CA . ALA A 1 217 ? 10.514 -1.684 -12.375 1.00 97.19 217 ALA A CA 1
ATOM 1729 C C . ALA A 1 217 ? 9.777 -0.534 -13.093 1.00 97.19 217 ALA A C 1
ATOM 1731 O O . ALA A 1 217 ? 9.589 -0.590 -14.310 1.00 97.19 217 ALA A O 1
ATOM 1732 N N . TYR A 1 218 ? 9.402 0.532 -12.374 1.00 97.25 218 TYR A N 1
ATOM 1733 C CA . TYR A 1 218 ? 8.820 1.738 -12.970 1.00 97.25 218 TYR A CA 1
ATOM 1734 C C . TYR A 1 218 ? 9.764 2.446 -13.951 1.00 97.25 218 TYR A C 1
ATOM 1736 O O . TYR A 1 218 ? 9.295 3.110 -14.874 1.00 97.25 218 TYR A O 1
ATOM 1744 N N . THR A 1 219 ? 11.083 2.271 -13.814 1.00 96.06 219 THR A N 1
ATOM 1745 C CA . THR A 1 219 ? 12.053 2.799 -14.789 1.00 96.06 219 THR A CA 1
ATOM 1746 C C . THR A 1 219 ? 11.863 2.188 -16.176 1.00 96.06 219 THR A C 1
ATOM 1748 O O . THR A 1 219 ? 11.916 2.906 -17.170 1.00 96.06 219 THR A O 1
ATOM 1751 N N . TYR A 1 220 ? 11.559 0.893 -16.260 1.00 96.38 220 TYR A N 1
ATOM 1752 C CA . TYR A 1 220 ? 11.199 0.237 -17.520 1.00 96.38 220 TYR A CA 1
ATOM 1753 C C . TYR A 1 220 ? 9.784 0.618 -17.958 1.00 96.38 220 TYR A C 1
ATOM 1755 O O . TYR A 1 220 ? 9.550 0.893 -19.133 1.00 96.38 220 TYR A O 1
ATOM 1763 N N . PHE A 1 221 ? 8.842 0.674 -17.011 1.00 96.69 221 PHE A N 1
ATOM 1764 C CA . PHE A 1 221 ? 7.439 0.991 -17.284 1.00 96.69 221 PHE A CA 1
ATOM 1765 C C . PHE A 1 221 ? 7.260 2.343 -17.989 1.00 96.69 221 PHE A C 1
ATOM 1767 O O . PHE A 1 221 ? 6.652 2.411 -19.057 1.00 96.69 221 PHE A O 1
ATOM 1774 N N . TYR A 1 222 ? 7.875 3.396 -17.442 1.00 95.19 222 TYR A N 1
ATOM 1775 C CA . TYR A 1 222 ? 7.853 4.751 -18.004 1.00 95.19 222 TYR A CA 1
ATOM 1776 C C . TYR A 1 222 ? 8.909 4.985 -19.099 1.00 95.19 222 TYR A C 1
ATOM 1778 O O . TYR A 1 222 ? 9.095 6.116 -19.554 1.00 95.19 222 TYR A O 1
ATOM 1786 N N . GLY A 1 223 ? 9.627 3.932 -19.508 1.00 94.56 223 GLY A N 1
ATOM 1787 C CA . GLY A 1 223 ? 10.580 3.962 -20.615 1.00 94.56 223 GLY A CA 1
ATOM 1788 C C . GLY A 1 223 ? 11.905 4.670 -20.326 1.00 94.56 223 GLY A C 1
ATOM 1789 O O . GLY A 1 223 ? 12.609 4.997 -21.273 1.00 94.56 223 GLY A O 1
ATOM 1790 N N . TRP A 1 224 ? 12.268 4.926 -19.067 1.00 94.81 224 TRP A N 1
ATOM 1791 C CA . TRP A 1 224 ? 13.582 5.481 -18.706 1.00 94.81 224 TRP A CA 1
ATOM 1792 C C . TRP A 1 224 ? 14.729 4.510 -18.970 1.00 94.81 224 TRP A C 1
ATOM 1794 O O . TRP A 1 224 ? 15.842 4.945 -19.254 1.00 94.81 224 TRP A O 1
ATOM 1804 N N . ILE A 1 225 ? 14.459 3.207 -18.881 1.00 94.94 225 ILE A N 1
ATOM 1805 C CA . ILE A 1 225 ? 15.398 2.144 -19.235 1.00 94.94 225 ILE A CA 1
ATOM 1806 C C . ILE A 1 225 ? 14.798 1.316 -20.367 1.00 94.94 225 ILE A C 1
ATOM 1808 O O . ILE A 1 225 ? 13.646 0.887 -20.301 1.00 94.94 225 ILE A O 1
ATOM 1812 N N . ASP A 1 226 ? 15.596 1.080 -21.402 1.00 91.56 226 ASP A N 1
ATOM 1813 C CA . ASP A 1 226 ? 15.233 0.224 -22.520 1.00 91.56 226 ASP A CA 1
ATOM 1814 C C . ASP A 1 226 ? 15.166 -1.253 -22.079 1.00 91.56 226 ASP A C 1
ATOM 1816 O O . ASP A 1 226 ? 16.177 -1.804 -21.633 1.00 91.56 226 ASP A O 1
ATOM 1820 N N . PRO A 1 227 ? 14.018 -1.938 -22.212 1.00 90.69 227 PRO A N 1
ATOM 1821 C CA . PRO A 1 227 ? 13.911 -3.345 -21.837 1.00 90.69 227 PRO A CA 1
ATOM 1822 C C . PRO A 1 227 ? 14.725 -4.285 -22.745 1.00 90.69 227 PRO A C 1
ATOM 1824 O O . PRO A 1 227 ? 15.017 -5.402 -22.339 1.00 90.69 227 PRO A O 1
ATOM 1827 N N . ALA A 1 228 ? 15.121 -3.884 -23.954 1.00 89.69 228 ALA A N 1
ATOM 1828 C CA . ALA A 1 228 ? 15.886 -4.743 -24.856 1.00 89.69 228 ALA A CA 1
ATOM 1829 C C . ALA A 1 228 ? 17.377 -4.807 -24.496 1.00 89.69 228 ALA A C 1
ATOM 1831 O O . ALA A 1 228 ? 18.011 -5.846 -24.677 1.00 89.69 228 ALA A O 1
ATOM 1832 N N . ASN A 1 229 ? 17.952 -3.703 -24.010 1.00 90.56 229 ASN A N 1
ATOM 1833 C CA . ASN A 1 229 ? 19.402 -3.589 -23.806 1.00 90.56 229 ASN A CA 1
ATOM 1834 C C . ASN A 1 229 ? 19.822 -2.962 -22.462 1.00 90.56 229 ASN A C 1
ATOM 1836 O O . ASN A 1 229 ? 21.015 -2.909 -22.169 1.00 90.56 229 ASN A O 1
ATOM 1840 N N . GLY A 1 230 ? 18.875 -2.501 -21.639 1.00 90.31 230 GLY A N 1
ATOM 1841 C CA . GLY A 1 230 ? 19.136 -1.911 -20.326 1.00 90.31 230 GLY A CA 1
ATOM 1842 C C . GLY A 1 230 ? 19.727 -0.497 -20.349 1.00 90.31 230 GLY A C 1
ATOM 1843 O O . GLY A 1 230 ? 20.160 -0.014 -19.303 1.00 90.31 230 GLY A O 1
ATOM 1844 N N . GLN A 1 231 ? 19.780 0.176 -21.503 1.00 93.19 231 GLN A N 1
ATOM 1845 C CA . GLN A 1 231 ? 20.322 1.533 -21.611 1.00 93.19 231 GLN A CA 1
ATOM 1846 C C . GLN A 1 231 ? 19.329 2.587 -21.121 1.00 93.19 231 GLN A C 1
ATOM 1848 O O . GLN A 1 231 ? 18.119 2.462 -21.316 1.00 93.19 231 GLN A O 1
ATOM 1853 N N . GLN A 1 232 ? 19.854 3.656 -20.519 1.00 93.50 232 GLN A N 1
ATOM 1854 C CA . GLN A 1 232 ? 19.047 4.824 -20.180 1.00 93.50 232 GLN A CA 1
ATOM 1855 C C . GLN A 1 232 ? 18.599 5.557 -21.444 1.00 93.50 232 GLN A C 1
ATOM 1857 O O . GLN A 1 232 ? 19.369 5.721 -22.391 1.00 93.50 232 GLN A O 1
ATOM 1862 N N . ARG A 1 233 ? 17.355 6.023 -21.430 1.00 93.19 233 ARG A N 1
ATOM 1863 C CA . ARG A 1 233 ? 16.742 6.795 -22.507 1.00 93.19 233 ARG A CA 1
ATOM 1864 C C . ARG A 1 233 ? 16.570 8.256 -22.090 1.00 93.19 233 ARG A C 1
ATOM 1866 O O . ARG A 1 233 ? 16.358 8.571 -20.921 1.00 93.19 233 ARG A O 1
ATOM 1873 N N . THR A 1 234 ? 16.639 9.142 -23.075 1.00 92.94 234 THR A N 1
ATOM 1874 C CA . THR A 1 234 ? 16.265 10.561 -22.952 1.00 92.94 234 THR A CA 1
ATOM 1875 C C . THR A 1 234 ? 14.747 10.732 -22.820 1.00 92.94 234 THR A C 1
ATOM 1877 O O . THR A 1 234 ? 13.975 9.806 -23.093 1.00 92.94 234 THR A O 1
ATOM 1880 N N . ASP A 1 235 ? 14.302 11.932 -22.440 1.00 90.19 235 ASP A N 1
ATOM 1881 C CA . ASP A 1 235 ? 12.877 12.267 -22.351 1.00 90.19 235 ASP A CA 1
ATOM 1882 C C . ASP A 1 235 ? 12.147 12.121 -23.697 1.00 90.19 235 ASP A C 1
ATOM 1884 O O . ASP A 1 235 ? 10.990 11.692 -23.734 1.00 90.19 235 ASP A O 1
ATOM 1888 N N . GLU A 1 236 ? 12.806 12.446 -24.811 1.00 89.69 236 GLU A N 1
ATOM 1889 C CA . GLU A 1 236 ? 12.254 12.262 -26.153 1.00 89.69 236 GLU A CA 1
ATOM 1890 C C . GLU A 1 236 ? 12.114 10.777 -26.504 1.00 89.69 236 GLU A C 1
ATOM 1892 O O . GLU A 1 236 ? 11.077 10.353 -27.016 1.00 89.69 236 GLU A O 1
ATOM 1897 N N . GLN A 1 237 ? 13.138 9.972 -26.201 1.00 90.56 237 GLN A N 1
ATOM 1898 C CA . GLN A 1 237 ? 13.149 8.539 -26.504 1.00 90.56 237 GLN A CA 1
ATOM 1899 C C . GLN A 1 237 ? 12.116 7.767 -25.682 1.00 90.56 237 GLN A C 1
ATOM 1901 O O . GLN A 1 237 ? 11.416 6.915 -26.229 1.00 90.56 237 GLN A O 1
ATOM 1906 N N . ARG A 1 238 ? 11.990 8.059 -24.379 1.00 91.00 238 ARG A N 1
ATOM 1907 C CA . ARG A 1 238 ? 11.099 7.283 -23.504 1.00 91.00 238 ARG A CA 1
ATOM 1908 C C . ARG A 1 238 ? 9.631 7.398 -23.901 1.00 91.00 238 ARG A C 1
ATOM 1910 O O . ARG A 1 238 ? 8.924 6.402 -23.860 1.00 91.00 238 ARG A O 1
ATOM 1917 N N . LYS A 1 239 ? 9.179 8.578 -24.340 1.00 86.88 239 LYS A N 1
ATOM 1918 C CA . LYS A 1 239 ? 7.764 8.835 -24.670 1.00 86.88 239 LYS A CA 1
ATOM 1919 C C . LYS A 1 239 ? 7.264 8.028 -25.865 1.00 86.88 239 LYS A C 1
ATOM 1921 O O . LYS A 1 239 ? 6.069 7.766 -25.959 1.00 86.88 239 LYS A O 1
ATOM 1926 N N . LYS A 1 240 ? 8.160 7.671 -26.785 1.00 85.31 240 LYS A N 1
ATOM 1927 C CA . LYS A 1 240 ? 7.797 6.976 -28.021 1.00 85.31 240 LYS A CA 1
ATOM 1928 C C . LYS A 1 240 ? 7.415 5.517 -27.764 1.00 85.31 240 LYS A C 1
ATOM 1930 O O . LYS A 1 240 ? 6.404 5.059 -28.280 1.00 85.31 240 LYS A O 1
ATOM 1935 N N . ASP A 1 241 ? 8.192 4.841 -26.920 1.00 84.31 241 ASP A N 1
ATOM 1936 C CA . ASP A 1 241 ? 8.144 3.386 -26.738 1.00 84.31 241 ASP A CA 1
ATOM 1937 C C . ASP A 1 241 ? 8.046 3.000 -25.245 1.00 84.31 241 ASP A C 1
ATOM 1939 O O . ASP A 1 241 ? 8.674 2.036 -24.797 1.00 84.31 241 ASP A O 1
ATOM 1943 N N . ALA A 1 242 ? 7.324 3.791 -24.440 1.00 91.94 242 ALA A N 1
ATOM 1944 C CA . ALA A 1 242 ? 7.072 3.477 -23.033 1.00 91.94 242 ALA A CA 1
ATOM 1945 C C . ALA A 1 242 ? 6.119 2.282 -22.908 1.00 91.94 242 ALA A C 1
ATOM 1947 O O . ALA A 1 242 ? 5.091 2.211 -23.588 1.00 91.94 242 ALA A O 1
ATOM 1948 N N . LEU A 1 243 ? 6.430 1.357 -21.994 1.00 94.56 243 LEU A N 1
ATOM 1949 C CA . LEU A 1 243 ? 5.598 0.174 -21.765 1.00 94.56 243 LEU A CA 1
ATOM 1950 C C . LEU A 1 243 ? 4.213 0.536 -21.214 1.00 94.56 243 LEU A C 1
ATOM 1952 O O . LEU A 1 243 ? 3.264 -0.213 -21.434 1.00 94.56 243 LEU A O 1
ATOM 1956 N N . GLU A 1 244 ? 4.069 1.694 -20.563 1.00 94.56 244 GLU A N 1
ATOM 1957 C CA . GLU A 1 244 ? 2.778 2.212 -20.095 1.00 94.56 244 GLU A CA 1
ATOM 1958 C C . GLU A 1 244 ? 1.717 2.285 -21.206 1.00 94.56 244 GLU A C 1
ATOM 1960 O O . GLU A 1 244 ? 0.543 2.009 -20.956 1.00 94.56 244 GLU A O 1
ATOM 1965 N N . ASN A 1 245 ? 2.132 2.542 -22.453 1.00 93.06 245 ASN A N 1
ATOM 1966 C CA . ASN A 1 245 ? 1.240 2.619 -23.613 1.00 93.06 245 ASN A CA 1
ATOM 1967 C C . ASN A 1 245 ? 0.629 1.259 -23.997 1.00 93.06 245 ASN A C 1
ATOM 1969 O O . ASN A 1 245 ? -0.344 1.206 -24.748 1.00 93.06 245 ASN A O 1
ATOM 1973 N N . HIS A 1 246 ? 1.186 0.161 -23.484 1.00 94.50 246 HIS A N 1
ATOM 1974 C CA . HIS A 1 246 ? 0.711 -1.205 -23.707 1.00 94.50 246 HIS A CA 1
ATOM 1975 C C . HIS A 1 246 ? -0.022 -1.783 -22.487 1.00 94.50 246 HIS A C 1
ATOM 1977 O O . HIS A 1 246 ? -0.441 -2.943 -22.506 1.00 94.50 246 HIS A O 1
ATOM 1983 N N . ALA A 1 247 ? -0.157 -1.005 -21.408 1.00 96.69 247 ALA A N 1
ATOM 1984 C CA . ALA A 1 247 ? -0.668 -1.501 -20.143 1.00 96.69 247 ALA A CA 1
ATOM 1985 C C . ALA A 1 247 ? -2.188 -1.684 -20.163 1.00 96.69 247 ALA A C 1
ATOM 1987 O O . ALA A 1 247 ? -2.948 -0.854 -20.661 1.00 96.69 247 ALA A O 1
ATOM 1988 N N . THR A 1 248 ? -2.648 -2.775 -19.557 1.00 97.75 248 THR A N 1
ATOM 1989 C CA . THR A 1 248 ? -4.073 -3.066 -19.387 1.00 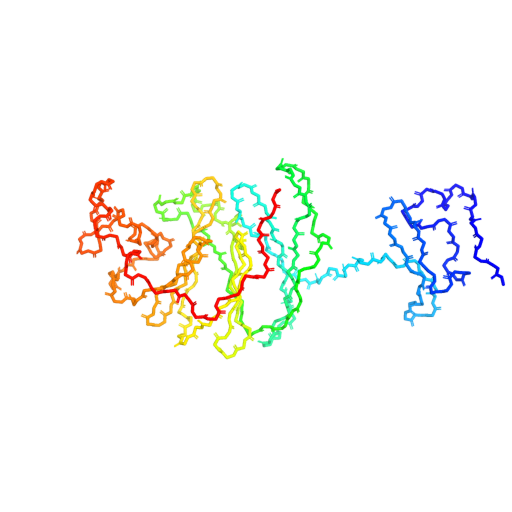97.75 248 THR A CA 1
ATOM 1990 C C . THR A 1 248 ? -4.533 -2.597 -18.014 1.00 97.75 248 THR A C 1
ATOM 1992 O O . THR A 1 248 ? -3.863 -2.841 -17.012 1.00 97.75 248 THR A O 1
ATOM 1995 N N . LYS A 1 249 ? -5.687 -1.927 -17.928 1.00 97.62 249 LYS A N 1
ATOM 1996 C CA . LYS A 1 249 ? -6.251 -1.498 -16.637 1.00 97.62 249 LYS A CA 1
ATOM 1997 C C . LYS A 1 249 ? -6.673 -2.701 -15.792 1.00 97.62 249 LYS A C 1
ATOM 1999 O O . LYS A 1 249 ? -7.206 -3.681 -16.309 1.00 97.62 249 LYS A O 1
ATOM 2004 N N . MET A 1 250 ? -6.451 -2.616 -14.481 1.00 97.44 250 MET A N 1
ATOM 2005 C CA . MET A 1 250 ? -6.825 -3.675 -13.543 1.00 97.44 250 MET A CA 1
ATOM 2006 C C . MET A 1 250 ? -8.341 -3.916 -13.554 1.00 97.44 250 MET A C 1
ATOM 2008 O O . MET A 1 250 ? -9.141 -2.979 -13.492 1.00 97.44 250 MET A O 1
ATOM 2012 N N . LYS A 1 251 ? -8.746 -5.189 -13.599 1.00 97.38 251 LYS A N 1
ATOM 2013 C CA . LYS A 1 251 ? -10.161 -5.580 -13.561 1.00 97.38 251 LYS A CA 1
ATOM 2014 C C . LYS A 1 251 ? -10.766 -5.295 -12.190 1.00 97.38 251 LYS A C 1
ATOM 2016 O O . LYS A 1 251 ? -10.088 -5.393 -11.170 1.00 97.38 251 LYS A O 1
ATOM 2021 N N . GLY A 1 252 ? -12.062 -4.988 -12.161 1.00 96.62 252 GLY A N 1
ATOM 2022 C CA . GLY A 1 252 ? -12.801 -4.802 -10.909 1.00 96.62 252 GLY A CA 1
ATOM 2023 C C . GLY A 1 252 ? -12.265 -3.669 -10.031 1.00 96.62 252 GLY A C 1
ATOM 2024 O O . GLY A 1 252 ? -12.440 -3.729 -8.817 1.00 96.62 252 GLY A O 1
ATOM 2025 N N . TYR A 1 253 ? -11.588 -2.680 -10.627 1.00 97.00 253 TYR A N 1
ATOM 2026 C CA . TYR A 1 253 ? -11.075 -1.525 -9.903 1.00 97.00 253 TYR A CA 1
ATOM 2027 C C . TYR A 1 253 ? -12.213 -0.785 -9.197 1.00 97.00 253 TYR A C 1
ATOM 2029 O O . TYR A 1 253 ? -13.173 -0.339 -9.829 1.00 97.00 253 TYR A O 1
ATOM 2037 N N . HIS A 1 254 ? -12.079 -0.618 -7.887 1.00 96.94 254 HIS A N 1
ATOM 2038 C CA . HIS A 1 254 ? -12.974 0.210 -7.098 1.00 96.94 254 HIS A CA 1
ATOM 2039 C C . HIS A 1 254 ? -12.191 0.940 -6.009 1.00 96.94 254 HIS A C 1
ATOM 2041 O O . HIS A 1 254 ? -11.638 0.345 -5.082 1.00 96.94 254 HIS A O 1
ATOM 2047 N N . LEU A 1 255 ? -12.150 2.262 -6.135 1.00 96.81 255 LEU A N 1
ATOM 2048 C CA . LEU A 1 255 ? -11.528 3.153 -5.171 1.00 96.81 255 LEU A CA 1
ATOM 2049 C C . LEU A 1 255 ? -12.343 3.190 -3.871 1.00 96.81 255 LEU A C 1
ATOM 2051 O O . LEU A 1 255 ? -13.522 3.532 -3.880 1.00 96.81 255 LEU A O 1
ATOM 2055 N N . ILE A 1 256 ? -11.691 2.882 -2.751 1.00 96.94 256 ILE A N 1
ATOM 2056 C CA . ILE A 1 256 ? -12.292 2.862 -1.410 1.00 96.94 256 ILE A CA 1
ATOM 2057 C C . ILE A 1 256 ? -12.029 4.185 -0.685 1.00 96.94 256 ILE A C 1
ATOM 2059 O O . ILE A 1 256 ? -12.926 4.739 -0.055 1.00 96.94 256 ILE A O 1
ATOM 2063 N N . GLN A 1 257 ? -10.792 4.687 -0.735 1.00 96.06 257 GLN A N 1
ATOM 2064 C CA . GLN A 1 257 ? -10.399 5.899 -0.016 1.00 96.06 257 GLN A CA 1
ATOM 2065 C C . GLN A 1 257 ? -9.182 6.550 -0.678 1.00 96.06 257 GLN A C 1
ATOM 2067 O O . GLN A 1 257 ? -8.133 5.926 -0.794 1.00 96.06 257 GLN A O 1
ATOM 2072 N N . LYS A 1 258 ? -9.289 7.830 -1.047 1.00 91.31 258 LYS A N 1
ATOM 2073 C CA . LYS A 1 258 ? -8.128 8.646 -1.442 1.00 91.31 258 LYS A CA 1
ATOM 2074 C C . LYS A 1 258 ? -7.394 9.213 -0.232 1.00 91.31 258 LYS A C 1
ATOM 2076 O O . LYS A 1 258 ? -8.008 9.398 0.832 1.00 91.31 258 LYS A O 1
ATOM 2081 N N . ARG A 1 259 ? -6.131 9.595 -0.429 1.00 80.00 259 ARG A N 1
ATOM 2082 C CA . ARG A 1 259 ? -5.511 10.645 0.381 1.00 80.00 259 ARG A CA 1
ATOM 2083 C C . ARG A 1 259 ? -6.292 11.940 0.168 1.00 80.00 259 ARG A C 1
ATOM 2085 O O . ARG A 1 259 ? -6.514 12.361 -0.961 1.00 80.00 259 ARG A O 1
ATOM 2092 N N . GLU A 1 260 ? -6.754 12.535 1.259 1.00 68.44 260 GLU A N 1
ATOM 2093 C CA . GLU A 1 260 ? -7.354 13.871 1.245 1.00 68.44 260 GLU A CA 1
ATOM 2094 C C . GLU A 1 260 ? -6.459 14.715 2.142 1.00 68.44 260 GLU A C 1
ATOM 2096 O O . GLU A 1 260 ? -6.293 14.351 3.306 1.00 68.44 260 GLU A O 1
ATOM 2101 N N . PHE A 1 261 ? -5.884 15.782 1.596 1.00 60.53 261 PHE A N 1
ATOM 2102 C CA . PHE A 1 261 ? -5.343 16.888 2.376 1.00 60.53 261 PHE A CA 1
ATOM 2103 C C . PHE A 1 261 ? -6.349 18.039 2.306 1.00 60.53 261 PHE A C 1
ATOM 2105 O O . PHE A 1 261 ? -6.826 18.320 1.183 1.00 60.53 261 PHE A O 1
#

Foldseek 3Di:
DAFDADPDPVLLVDQFGRTQLVRQAQDWDHGNPAIWGWDADPVRHTDTHGDLQDPDDDADWAFAWALQDRQKIKGWDPPPDQKIKIWIFGFPDDDRPPPGDRSHTQDIAIFRDKAWAWAQQPAPQAPDHNVCRVVGTRNKMKTHHDDQWIWIGHQFIKIFGDPFAFPHWYWGQGPSRHTFIWTDTPFWIATDDPVQQWIDGPVVAAPDDDPNCRNVVVCQQQQQAPRVPRDGDDPVRSVVDHNSVVIGHTHPIDTRTHDDD

Sequence (261 aa):
MGCTEIKTEKYQTRKSPAFHAKDCVGQIKKGKDGQYVSKKDASGVYKWVKVNATRKMKGKHYDTHDNSARPFRVFVSDDGAKAKKVAIYKDVHKKLGDPEDYSKLIKELTVKEVYVGKSTGHASGADHRPDQAHMFVGNSILLHVSSNKYIHIGSSIYEFQMDDKVDKYYSMVGRNDVPYPVLLGTENVYFMLETDHCYLPRSMLPANLTKAQWEDAYTYFYGWIDPANGQQRTDEQRKKDALENHATKMKGYHLIQKREF

Radius of gyration: 23.39 Å; chains: 1; bounding box: 54×39×69 Å

Secondary structure (DSSP, 8-state):
---PBP-SHHHHTSSS-SB-GGGSTT-EEEETTEEEEEEE-TTS-EEEEETT---PPPSEEEE--BTTB--EEEEE--S--SSEEEEEEE----STTSPP---EEEEEEEESEEEEEE--S-STTBSS-GGGGGGGEEEEEEEEEETTEEEEESSSEEEEE-SS-EEEEEEEEETTTEEEEEEEESSEEEE-STTT-EEEEGGGS-TT--HHHHHTTHHHHTTSB-TTT--B--HHHHHHS-GGGGPEEPEEEEEEE----